Protein 3ZW5 (pdb70)

Nearest PDB structures (foldseek):
  3zw5-assembly1_B  TM=1.008E+00  e=6.949E-27  Homo sapiens
  3zw5-assembly1_A  TM=9.981E-01  e=5.522E-26  Homo sapiens
  3hnq-assembly1_A  TM=9.861E-01  e=7.572E-20  Salmonella enterica subsp. enterica serovar Typhimurium
  3ey7-assembly1_B  TM=9.816E-01  e=7.734E-19  Vibrio cholerae
  3ey8-assembly1_A  TM=9.805E-01  e=8.235E-19  Vibrio cholerae

Foldseek 3Di:
DVVVVVVPDDDDAAEEEAEEQDPVQQQVQCCQLVVWDWDDPPNPWIWTDDDRHIYTYHYVVRGDPPDDPDRAQQPAADEAEDPPPVVVSVVSCVVVVFDFPDDQDWDADPVGIWGWIWGAGPSGHIYIYIYD/DDDAAEEEAEAQDPVQQVVQCCQLPVWDWDAPPNHWIWTHRDSHIYTYDYPPGDDPPDDPDRAQQPAADEAEDQPPVVVSVVSCVVVVFDWPDDQDWDADPVGIWGWIWGAGPSGHIYIYIYD

Secondary structure (DSSP, 8-state):
-HHHHHHTS-EEEEEEEEEES-HHHHHHHHHHHH-PEEEEETTTEEEEEETTEEEEEEETTS--SS--SS--TT--EEEEE-SS-HHHHHHHHHHTT----EEEEEEEETTEEEEEEEEE-TT--EEEEEE-/--EEEEEEEEES-HHHHHHHHHHHH-PEEEEETTTEEEEE-BS-EEEEEETTTPPSS--SS--TT--EEEEEESS-HHHHHHHHHHTT----EEEEEEEETTEEEEEEEEE-TT--EEEEEE-

Structure (mmCIF, N/CA/C/O backbone):
data_3ZW5
#
_entry.id   3ZW5
#
_cell.length_a   51.490
_cell.length_b   66.040
_cell.length_c   76.870
_cell.angle_alpha   90.00
_cell.angle_beta   90.00
_cell.angle_gamma   90.00
#
_symmetry.space_group_name_H-M   'P 21 21 21'
#
loop_
_entity.id
_entity.type
_entity.pdbx_description
1 polymer 'GLYOXALASE DOMAIN-CONTAINING PROTEIN 5'
2 non-polymer 'SULFATE ION'
3 non-polymer DI(HYDROXYETHYL)ETHER
4 non-polymer 1,2-ETHANEDIOL
5 water water
#
loop_
_atom_site.group_PDB
_atom_site.id
_atom_site.type_symbol
_atom_site.label_atom_id
_atom_site.label_alt_id
_atom_site.label_comp_id
_atom_site.label_asym_id
_atom_site.label_entity_id
_atom_site.label_seq_id
_atom_site.pdbx_PDB_ins_code
_atom_site.Cartn_x
_atom_site.Cartn_y
_atom_site.Cartn_z
_atom_site.occupancy
_atom_site.B_iso_or_equiv
_atom_site.auth_seq_id
_atom_site.auth_comp_id
_atom_site.auth_asym_id
_atom_site.auth_atom_id
_atom_site.pdbx_PDB_model_num
ATOM 1 N N . GLU A 1 16 ? 64.732 69.375 14.578 1.00 51.22 14 GLU A N 1
ATOM 2 C CA . GLU A 1 16 ? 64.394 70.617 13.883 1.00 50.94 14 GLU A CA 1
ATOM 3 C C . GLU A 1 16 ? 62.974 70.541 13.306 1.00 53.55 14 GLU A C 1
ATOM 4 O O . GLU A 1 16 ? 62.158 71.424 13.586 1.00 52.39 14 GLU A O 1
ATOM 6 N N . ASN A 1 17 ? 62.675 69.487 12.508 1.00 49.38 15 ASN A N 1
ATOM 7 C CA . ASN A 1 17 ? 61.341 69.295 11.942 1.00 48.21 15 ASN A CA 1
ATOM 8 C C . ASN A 1 17 ? 60.413 68.732 13.022 1.00 48.86 15 ASN A C 1
ATOM 9 O O . ASN A 1 17 ? 59.205 68.987 12.965 1.00 48.03 15 ASN A O 1
ATOM 11 N N . LEU A 1 18 ? 60.990 67.992 14.015 1.00 43.46 16 LEU A N 1
ATOM 12 C CA A LEU A 1 18 ? 60.255 67.465 15.170 0.50 42.81 16 LEU A CA 1
ATOM 13 C CA B LEU A 1 18 ? 60.255 67.465 15.170 0.50 42.82 16 LEU A CA 1
ATOM 14 C C . LEU A 1 18 ? 59.665 68.644 15.939 1.00 44.91 16 LEU A C 1
ATOM 15 O O . LEU A 1 18 ? 58.471 68.659 16.243 1.00 43.74 16 LEU A O 1
ATOM 21 N N . TYR A 1 19 ? 60.529 69.648 16.225 1.00 39.53 17 TYR A N 1
ATOM 22 C CA . TYR A 1 19 ? 60.245 70.889 16.933 1.00 38.31 17 TYR A CA 1
ATOM 23 C C . TYR A 1 19 ? 59.155 71.669 16.218 1.00 39.26 17 TYR A C 1
ATOM 24 O O . TYR A 1 19 ? 58.189 72.052 16.865 1.00 38.63 17 TYR A O 1
ATOM 26 N N . PHE A 1 20 ? 59.273 71.852 14.879 1.00 34.47 18 PHE A N 1
ATOM 27 C CA . PHE A 1 20 ? 58.262 72.558 14.089 1.00 33.83 18 PHE A CA 1
ATOM 28 C C . PHE A 1 20 ? 56.903 71.860 14.204 1.00 34.46 18 PHE A C 1
ATOM 29 O O . PHE A 1 20 ? 55.925 72.522 14.555 1.00 35.05 18 PHE A O 1
ATOM 32 N N . GLN A 1 21 ? 56.856 70.517 14.018 1.00 27.74 19 GLN A N 1
ATOM 33 C CA . GLN A 1 21 ? 55.604 69.758 14.124 1.00 24.93 19 GLN A CA 1
ATOM 34 C C . GLN A 1 21 ? 54.983 69.830 15.525 1.00 25.87 19 GLN A C 1
ATOM 35 O O . GLN A 1 21 ? 53.763 69.783 15.644 1.00 23.77 19 GLN A O 1
ATOM 41 N N . SER A 1 22 ? 55.812 69.946 16.578 1.00 23.90 20 SER A N 1
ATOM 42 C CA . SER A 1 22 ? 55.325 70.059 17.957 1.00 24.45 20 SER A CA 1
ATOM 43 C C . SER A 1 22 ? 54.385 71.281 18.136 1.00 28.17 20 SER A C 1
ATOM 44 O O . SER A 1 22 ? 53.445 71.209 18.937 1.00 28.17 20 SER A O 1
ATOM 47 N N . MET A 1 23 ? 54.627 72.381 17.381 1.00 24.68 21 MET A N 1
ATOM 48 C CA A MET A 1 23 ? 53.832 73.608 17.487 0.50 25.12 21 MET A CA 1
ATOM 49 C CA B MET A 1 23 ? 53.813 73.592 17.516 0.50 25.30 21 MET A CA 1
ATOM 50 C C . MET A 1 23 ? 52.810 73.755 16.350 1.00 31.52 21 MET A C 1
ATOM 51 O O . MET A 1 23 ? 52.141 74.789 16.255 1.00 32.24 21 MET A O 1
ATOM 60 N N . LEU A 1 24 ? 52.660 72.732 15.492 1.00 31.23 22 LEU A N 1
ATOM 61 C CA . LEU A 1 24 ? 51.684 72.852 14.412 1.00 32.40 22 LEU A CA 1
ATOM 62 C C . LEU A 1 24 ? 50.468 71.990 14.759 1.00 35.79 22 LEU A C 1
ATOM 63 O O . LEU A 1 24 ? 50.616 70.802 15.040 1.00 37.24 22 LEU A O 1
ATOM 68 N N . ILE A 1 25 ? 49.286 72.636 14.844 1.00 31.11 23 ILE A N 1
ATOM 69 C CA . ILE A 1 25 ? 48.011 72.020 15.216 1.00 29.99 23 ILE A CA 1
ATOM 70 C C . ILE A 1 25 ? 47.597 71.011 14.173 1.00 29.74 23 ILE A C 1
ATOM 71 O O . ILE A 1 25 ? 47.762 71.202 12.974 1.00 30.29 23 ILE A O 1
ATOM 73 N N . ARG A 1 26 ? 47.100 69.913 14.655 1.00 22.49 24 ARG A N 1
ATOM 74 C CA . ARG A 1 26 ? 46.710 68.785 13.841 1.00 18.97 24 ARG A CA 1
ATOM 75 C C . ARG A 1 26 ? 45.324 68.417 14.291 1.00 18.54 24 ARG A C 1
ATOM 76 O O . ARG A 1 26 ? 44.977 68.689 15.443 1.00 16.88 24 ARG A O 1
ATOM 84 N N . ARG A 1 27 ? 44.497 67.856 13.396 1.00 14.08 25 ARG A N 1
ATOM 85 C CA . ARG A 1 27 ? 43.148 67.477 13.794 1.00 14.11 25 ARG A CA 1
ATOM 86 C C . ARG A 1 27 ? 42.711 66.217 13.100 1.00 15.22 25 ARG A C 1
ATOM 87 O O . ARG A 1 27 ? 43.124 65.946 11.963 1.00 14.09 25 ARG A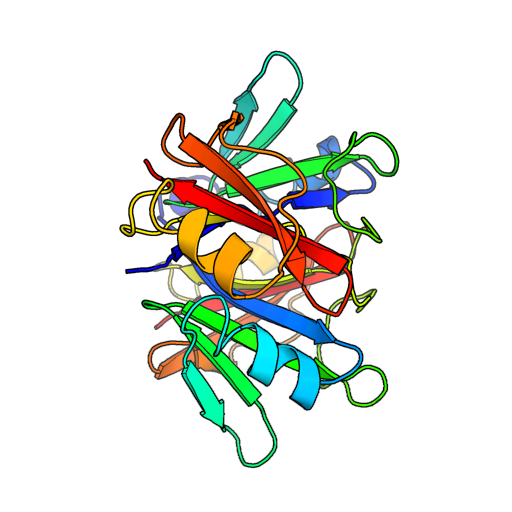 O 1
ATOM 95 N N . LEU A 1 28 ? 41.870 65.442 13.776 1.00 12.69 26 LEU A N 1
ATOM 96 C CA . LEU A 1 28 ? 41.303 64.255 13.169 1.00 13.17 26 LEU A CA 1
ATOM 97 C C . LEU A 1 28 ? 40.294 64.676 12.113 1.00 16.45 26 LEU A C 1
ATOM 98 O O . LEU A 1 28 ? 39.444 65.523 12.380 1.00 18.37 26 LEU A O 1
ATOM 103 N N . ASP A 1 29 ? 40.392 64.110 10.903 1.00 12.72 27 ASP A N 1
ATOM 104 C CA . ASP A 1 29 ? 39.404 64.397 9.866 1.00 12.43 27 ASP A CA 1
ATOM 105 C C . ASP A 1 29 ? 38.387 63.259 9.812 1.00 12.01 27 ASP A C 1
ATOM 106 O O . ASP A 1 29 ? 37.182 63.497 9.698 1.00 12.19 27 ASP A O 1
ATOM 111 N N . HIS A 1 30 ? 38.885 62.018 9.838 1.00 11.82 28 HIS A N 1
ATOM 112 C CA . HIS A 1 30 ? 38.006 60.874 9.781 1.00 11.54 28 HIS A CA 1
ATOM 113 C C . HIS A 1 30 ? 38.686 59.646 10.299 1.00 12.91 28 HIS A C 1
ATOM 114 O O . HIS A 1 30 ? 39.910 59.618 10.452 1.00 12.64 28 HIS A O 1
ATOM 121 N N . ILE A 1 31 ? 37.888 58.638 10.605 1.00 11.04 29 ILE A N 1
ATOM 122 C CA . ILE A 1 31 ? 38.376 57.324 11.005 1.00 12.26 29 ILE A CA 1
ATOM 123 C C . ILE A 1 31 ? 37.630 56.301 10.186 1.00 15.83 29 ILE A C 1
ATOM 124 O O . ILE A 1 31 ? 36.489 56.559 9.762 1.00 14.55 29 ILE A O 1
ATOM 129 N N . VAL A 1 32 ? 38.282 55.161 9.916 1.00 10.76 30 VAL A N 1
ATOM 130 C CA . VAL A 1 32 ? 37.619 54.093 9.195 1.00 11.50 30 VAL A CA 1
ATOM 131 C C . VAL A 1 32 ? 37.105 53.110 10.234 1.00 14.64 30 VAL A C 1
ATOM 132 O O . VAL A 1 32 ? 37.898 52.593 11.028 1.00 15.32 30 VAL A O 1
ATOM 136 N N . MET A 1 33 ? 35.777 52.867 10.237 1.00 10.68 31 MET A N 1
ATOM 137 C CA . MET A 1 33 ? 35.128 51.938 11.150 1.00 11.08 31 MET A CA 1
ATOM 138 C C . MET A 1 33 ? 34.787 50.661 10.371 1.00 14.21 31 MET A C 1
ATOM 139 O O . MET A 1 33 ? 34.088 50.748 9.355 1.00 13.71 31 MET A O 1
ATOM 144 N N . THR A 1 34 ? 35.318 49.490 10.812 1.00 12.01 32 THR A N 1
ATOM 145 C CA . THR A 1 34 ? 35.029 48.194 10.172 1.00 11.88 32 THR A CA 1
ATOM 146 C C . THR A 1 34 ? 33.855 47.572 10.927 1.00 14.75 32 THR A C 1
ATOM 147 O O . THR A 1 34 ? 33.916 47.416 12.144 1.00 14.00 32 THR A O 1
ATOM 151 N N . VAL A 1 35 ? 32.788 47.250 10.201 1.00 11.40 33 VAL A N 1
ATOM 152 C CA . VAL A 1 35 ? 31.501 46.850 10.768 1.00 11.44 33 VAL A CA 1
ATOM 153 C C . VAL A 1 35 ? 30.986 45.550 10.161 1.00 14.33 33 VAL A C 1
ATOM 154 O O . VAL A 1 35 ? 31.289 45.238 9.019 1.00 13.40 33 VAL A O 1
ATOM 158 N N . LYS A 1 36 ? 30.158 44.820 10.899 1.00 12.59 34 LYS A N 1
ATOM 159 C CA . LYS A 1 36 ? 29.529 43.600 10.387 1.00 13.20 34 LYS A CA 1
ATOM 160 C C . LYS A 1 36 ? 28.522 43.968 9.291 1.00 16.63 34 LYS A C 1
ATOM 161 O O . LYS A 1 36 ? 28.419 43.271 8.278 1.00 17.12 34 LYS A O 1
ATOM 167 N N . SER A 1 37 ? 27.782 45.072 9.490 1.00 13.66 35 SER A N 1
ATOM 168 C CA . SER A 1 37 ? 26.749 45.491 8.557 1.00 13.07 35 SER A CA 1
ATOM 169 C C . SER A 1 37 ? 26.713 47.005 8.421 1.00 16.04 35 SER A C 1
ATOM 170 O O . SER A 1 37 ? 26.370 47.698 9.381 1.00 14.30 35 SER A O 1
ATOM 173 N N . ILE A 1 38 ? 27.026 47.518 7.214 1.00 12.94 36 ILE A N 1
ATOM 174 C CA . ILE A 1 38 ? 26.945 48.959 6.957 1.00 12.92 36 ILE A CA 1
ATOM 175 C C . ILE A 1 38 ? 25.473 49.415 7.116 1.00 17.36 36 ILE A C 1
ATOM 176 O O . ILE A 1 38 ? 25.247 50.486 7.680 1.00 16.97 36 ILE A O 1
ATOM 181 N N . LYS A 1 39 ? 24.491 48.583 6.683 1.00 16.60 37 LYS A N 1
ATOM 182 C CA . LYS A 1 39 ? 23.064 48.908 6.838 1.00 17.35 37 LYS A CA 1
ATOM 183 C C . LYS A 1 39 ? 22.739 49.146 8.321 1.00 21.44 37 LYS A C 1
ATOM 184 O O . LYS A 1 39 ? 22.213 50.206 8.661 1.00 23.48 37 LYS A O 1
ATOM 190 N N . ASP A 1 40 ? 23.105 48.198 9.205 1.00 16.80 38 ASP A N 1
ATOM 191 C CA . ASP A 1 40 ? 22.829 48.312 10.647 1.00 15.78 38 ASP A CA 1
ATOM 192 C C . ASP A 1 40 ? 23.520 49.519 11.277 1.00 18.28 38 ASP A C 1
ATOM 193 O O . ASP A 1 40 ? 22.916 50.226 12.092 1.00 18.73 38 ASP A O 1
ATOM 198 N N . THR A 1 41 ? 24.801 49.737 10.919 1.00 13.02 39 THR A N 1
ATOM 199 C CA . THR A 1 41 ? 25.587 50.842 11.477 1.00 12.38 39 THR A CA 1
ATOM 200 C C . THR A 1 41 ? 25.034 52.207 11.030 1.00 15.31 39 THR A C 1
ATOM 201 O O . THR A 1 41 ? 24.873 53.103 11.870 1.00 14.61 39 THR A O 1
ATOM 205 N N . THR A 1 42 ? 24.745 52.383 9.722 1.00 13.72 40 THR A N 1
ATOM 206 C CA . THR A 1 42 ? 24.193 53.665 9.251 1.00 14.64 40 THR A CA 1
ATOM 207 C C . THR A 1 42 ? 22.830 53.959 9.888 1.00 18.26 40 THR A C 1
ATOM 208 O O . THR A 1 42 ? 22.574 55.100 10.258 1.00 18.80 40 THR A O 1
ATOM 212 N N . MET A 1 43 ? 21.969 52.932 10.048 1.00 16.46 41 MET A N 1
ATOM 213 C CA . MET A 1 43 ? 20.649 53.085 10.680 1.00 17.79 41 MET A CA 1
ATOM 214 C C . MET A 1 43 ? 20.819 53.559 12.132 1.00 21.34 41 MET A C 1
ATOM 215 O O . MET A 1 43 ? 20.184 54.526 12.554 1.00 21.93 41 MET A O 1
ATOM 220 N N . PHE A 1 44 ? 21.744 52.916 12.863 1.00 17.00 42 PHE A N 1
ATOM 221 C CA . PHE A 1 44 ? 21.997 53.250 14.257 1.00 15.99 42 PHE A CA 1
ATOM 222 C C . PHE A 1 44 ? 22.506 54.674 14.413 1.00 19.03 42 PHE A C 1
ATOM 223 O O . PHE A 1 44 ? 21.903 55.441 15.165 1.00 19.05 42 PHE A O 1
ATOM 231 N N . TYR A 1 45 ? 23.613 55.042 13.724 1.00 15.18 43 TYR A N 1
ATOM 232 C CA . TYR A 1 45 ? 24.190 56.376 13.927 1.00 15.11 43 TYR A CA 1
ATOM 233 C C . TYR A 1 45 ? 23.277 57.504 13.443 1.00 19.71 43 TYR A C 1
ATOM 234 O O . TYR A 1 45 ? 23.305 58.596 14.031 1.00 19.48 43 TYR A O 1
ATOM 243 N N . SER A 1 46 ? 22.458 57.252 12.405 1.00 18.67 44 SER A N 1
ATOM 244 C CA A SER A 1 46 ? 21.522 58.271 11.931 0.50 20.11 44 SER A CA 1
ATOM 245 C CA B SER A 1 46 ? 21.519 58.270 11.927 0.50 20.03 44 SER A CA 1
ATOM 246 C C . SER A 1 46 ? 20.412 58.500 12.965 1.00 24.42 44 SER A C 1
ATOM 247 O O . SER A 1 46 ? 20.097 59.643 13.279 1.00 24.87 44 SER A O 1
ATOM 252 N N . LYS A 1 47 ? 19.837 57.417 13.512 1.00 20.82 45 LYS A N 1
ATOM 253 C CA . LYS A 1 47 ? 18.745 57.518 14.486 1.00 22.50 45 LYS A CA 1
ATOM 254 C C . LYS A 1 47 ? 19.204 57.962 15.886 1.00 25.21 45 LYS A C 1
ATOM 255 O O . LYS A 1 47 ? 18.549 58.796 16.506 1.00 25.32 45 LYS A O 1
ATOM 261 N N . ILE A 1 48 ? 20.299 57.398 16.390 1.00 19.28 46 ILE A N 1
ATOM 262 C CA . ILE A 1 48 ? 20.755 57.662 17.752 1.00 19.75 46 ILE A CA 1
ATOM 263 C C . ILE A 1 48 ? 21.562 58.960 17.864 1.00 22.55 46 ILE A C 1
ATOM 264 O O . ILE A 1 48 ? 21.383 59.684 18.841 1.00 22.23 46 ILE A O 1
ATOM 269 N N . LEU A 1 49 ? 22.423 59.271 16.889 1.00 19.78 47 LEU A N 1
ATOM 270 C CA . LEU A 1 49 ? 23.248 60.474 17.016 1.00 19.98 47 LEU A CA 1
ATOM 271 C C . LEU A 1 49 ? 23.006 61.537 15.936 1.00 23.59 47 LEU A C 1
ATOM 272 O O . LEU A 1 49 ? 23.700 62.555 15.938 1.00 23.58 47 LEU A O 1
ATOM 277 N N . GLY A 1 50 ? 22.039 61.312 15.043 1.00 19.86 48 GLY A N 1
ATOM 278 C CA . GLY A 1 50 ? 21.703 62.278 13.999 1.00 21.28 48 GLY A CA 1
ATOM 279 C C . GLY A 1 50 ? 22.781 62.467 12.948 1.00 24.59 48 GLY A C 1
ATOM 280 O O . GLY A 1 50 ? 22.860 63.529 12.319 1.00 25.51 48 GLY A O 1
ATOM 281 N N . MET A 1 51 ? 23.622 61.449 12.752 1.00 18.10 49 MET A N 1
ATOM 282 C CA . MET A 1 51 ? 24.685 61.524 11.753 1.00 16.15 49 MET A CA 1
ATOM 283 C C . MET A 1 51 ? 24.090 61.415 10.362 1.00 21.55 49 MET A C 1
ATOM 284 O O . MET A 1 51 ? 23.057 60.757 10.179 1.00 21.40 49 MET A O 1
ATOM 289 N N . GLU A 1 52 ? 24.697 62.105 9.400 1.00 19.37 50 GLU A N 1
ATOM 290 C CA . GLU A 1 52 ? 24.229 62.110 8.022 1.00 19.96 50 GLU A CA 1
ATOM 291 C C . GLU A 1 52 ? 24.849 60.938 7.282 1.00 24.57 50 GLU A C 1
ATOM 292 O O . GLU A 1 52 ? 26.065 60.763 7.326 1.00 23.61 50 GLU A O 1
ATOM 298 N N . VAL A 1 53 ? 24.017 60.135 6.609 1.00 21.71 51 VAL A N 1
ATOM 299 C CA . VAL A 1 53 ? 24.502 59.008 5.809 1.00 21.63 51 VAL A CA 1
ATOM 300 C C . VAL A 1 53 ? 24.840 59.557 4.421 1.00 26.33 51 VAL A C 1
ATOM 301 O O . VAL A 1 53 ? 23.971 60.149 3.769 1.00 27.57 51 VAL A O 1
ATOM 305 N N . MET A 1 54 ? 26.101 59.399 3.991 1.00 22.69 52 MET A N 1
ATOM 306 C CA . MET A 1 54 ? 26.531 59.907 2.687 1.00 25.13 52 MET A CA 1
ATOM 307 C C . MET A 1 54 ? 27.131 58.796 1.824 1.00 27.08 52 MET A C 1
ATOM 308 O O . MET A 1 54 ? 27.720 57.850 2.340 1.00 24.61 52 MET A O 1
ATOM 313 N N . THR A 1 55 ? 26.975 58.919 0.501 1.00 25.33 53 THR A N 1
ATOM 314 C CA . THR A 1 55 ? 27.563 57.989 -0.452 1.00 25.55 53 THR A CA 1
ATOM 315 C C . THR A 1 55 ? 28.634 58.747 -1.243 1.00 31.02 53 THR A C 1
ATOM 316 O O . THR A 1 55 ? 28.399 59.883 -1.671 1.00 32.20 53 THR A O 1
ATOM 320 N N . PHE A 1 56 ? 29.814 58.126 -1.422 1.00 26.82 54 PHE A N 1
ATOM 321 C CA . PHE A 1 56 ? 30.903 58.718 -2.207 1.00 27.42 54 PHE A CA 1
ATOM 322 C C . PHE A 1 56 ? 31.611 57.621 -2.998 1.00 32.98 54 PHE A C 1
ATOM 323 O O . PHE A 1 56 ? 31.379 56.435 -2.732 1.00 30.71 54 PHE A O 1
ATOM 331 N N . LYS A 1 57 ? 32.386 58.003 -4.037 1.00 32.67 55 LYS A N 1
ATOM 332 C CA . LYS A 1 57 ? 33.110 57.085 -4.932 1.00 33.91 55 LYS A CA 1
ATOM 333 C C . LYS A 1 57 ? 32.185 55.934 -5.412 1.00 37.96 55 LYS A C 1
ATOM 334 O O . LYS A 1 57 ? 32.624 54.786 -5.532 1.00 38.40 55 LYS A O 1
ATOM 340 N N . GLU A 1 58 ? 30.878 56.253 -5.593 1.00 34.28 56 GLU A N 1
ATOM 341 C CA . GLU A 1 58 ? 29.785 55.382 -6.049 1.00 34.84 56 GLU A CA 1
ATOM 342 C C . GLU A 1 58 ? 29.447 54.210 -5.126 1.00 37.00 56 GLU A C 1
ATOM 343 O O . GLU A 1 58 ? 28.259 53.917 -4.960 1.00 38.19 56 GLU A O 1
ATOM 349 N N . ASP A 1 59 ? 30.463 53.489 -4.605 1.00 29.58 57 ASP A N 1
ATOM 350 C CA . ASP A 1 59 ? 30.265 52.263 -3.825 1.00 26.76 57 ASP A CA 1
ATOM 351 C C . ASP A 1 59 ? 30.619 52.397 -2.342 1.00 26.85 57 ASP A C 1
ATOM 352 O O . ASP A 1 59 ? 30.629 51.364 -1.655 1.00 24.28 57 ASP A O 1
ATOM 357 N N . ARG A 1 60 ? 30.910 53.638 -1.842 1.00 19.33 58 ARG A N 1
ATOM 358 C CA A ARG A 1 60 ? 31.369 53.862 -0.461 0.50 18.59 58 ARG A CA 1
ATOM 359 C CA B ARG A 1 60 ? 31.332 53.779 -0.448 0.50 18.76 58 ARG A CA 1
ATOM 360 C C . ARG A 1 60 ? 30.350 54.587 0.403 1.00 22.95 58 ARG A C 1
ATOM 361 O O . ARG A 1 60 ? 29.636 55.460 -0.090 1.00 23.81 58 ARG A O 1
ATOM 376 N N . LYS A 1 61 ? 30.322 54.271 1.716 1.00 18.39 59 LYS A N 1
ATOM 377 C CA . LYS A 1 61 ? 29.419 54.919 2.661 1.00 17.69 59 LYS A CA 1
ATOM 378 C C . LYS A 1 61 ? 30.174 55.573 3.786 1.00 18.69 59 LYS A C 1
ATOM 379 O O . LYS A 1 61 ? 31.202 55.071 4.232 1.00 17.87 59 LYS A O 1
ATOM 385 N N . ALA A 1 62 ? 29.653 56.709 4.248 1.00 15.97 60 ALA A N 1
ATOM 386 C CA . ALA A 1 62 ? 30.230 57.405 5.388 1.00 15.87 60 ALA A CA 1
ATOM 387 C C . ALA A 1 62 ? 29.134 57.987 6.260 1.00 18.30 60 ALA A C 1
ATOM 388 O O . ALA A 1 62 ? 27.997 58.160 5.805 1.00 18.56 60 ALA A O 1
ATOM 390 N N . LEU A 1 63 ? 29.466 58.262 7.525 1.00 14.02 61 LEU A N 1
ATOM 391 C CA . LEU A 1 63 ? 28.594 58.923 8.490 1.00 14.41 61 LEU A CA 1
ATOM 392 C C . LEU A 1 63 ? 29.210 60.261 8.792 1.00 18.12 61 LEU A C 1
ATOM 393 O O . LEU A 1 63 ? 30.310 60.304 9.326 1.00 16.49 61 LEU A O 1
ATOM 398 N N . CYS A 1 64 ? 28.534 61.342 8.435 1.00 16.53 62 CYS A N 1
ATOM 399 C CA . CYS A 1 64 ? 29.033 62.698 8.629 1.00 18.35 62 CYS A CA 1
ATOM 400 C C . CYS A 1 64 ? 28.418 63.346 9.836 1.00 20.67 62 CYS A C 1
ATOM 401 O O . CYS A 1 64 ? 27.214 63.221 10.076 1.00 20.20 62 CYS A O 1
ATOM 404 N N . PHE A 1 65 ? 29.248 64.150 10.514 1.00 17.22 63 PHE A N 1
ATOM 405 C CA . PHE A 1 65 ? 28.896 64.938 11.694 1.00 17.36 63 PHE A CA 1
ATOM 406 C C . PHE A 1 65 ? 29.881 66.087 11.795 1.00 23.03 63 PHE A C 1
ATOM 407 O O . PHE A 1 65 ? 31.084 65.884 11.616 1.00 21.74 63 PHE A O 1
ATOM 415 N N . GLY A 1 66 ? 29.382 67.286 12.052 1.00 22.14 64 GLY A N 1
ATOM 416 C CA . GLY A 1 66 ? 30.241 68.468 12.126 1.00 22.90 64 GLY A CA 1
ATOM 417 C C . GLY A 1 66 ? 31.120 68.574 10.889 1.00 25.99 64 GLY A C 1
ATOM 418 O O . GLY A 1 66 ? 30.615 68.491 9.771 1.00 25.87 64 GLY A O 1
ATOM 419 N N . ASP A 1 67 ? 32.447 68.644 11.086 1.00 22.24 65 ASP A N 1
ATOM 420 C CA . ASP A 1 67 ? 33.470 68.731 10.028 1.00 20.71 65 ASP A CA 1
ATOM 421 C C . ASP A 1 67 ? 34.255 67.419 9.903 1.00 19.83 65 ASP A C 1
ATOM 422 O O . ASP A 1 67 ? 35.365 67.407 9.366 1.00 20.50 65 ASP A O 1
ATOM 427 N N . GLN A 1 68 ? 33.701 66.320 10.444 1.00 15.04 66 GLN A N 1
ATOM 428 C CA . GLN A 1 68 ? 34.374 65.031 10.452 1.00 13.73 66 GLN A CA 1
ATOM 429 C C . GLN A 1 68 ? 33.458 63.949 9.930 1.00 16.57 66 GLN A C 1
ATOM 430 O O . GLN A 1 68 ? 32.290 64.216 9.627 1.00 17.68 66 GLN A O 1
ATOM 436 N N . LYS A 1 69 ? 33.992 62.728 9.792 1.00 11.96 67 LYS A N 1
ATOM 437 C CA . LYS A 1 69 ? 33.167 61.601 9.389 1.00 10.92 67 LYS A CA 1
ATOM 438 C C . LYS A 1 69 ? 33.764 60.280 9.793 1.00 14.33 67 LYS A C 1
ATOM 439 O O . LYS A 1 69 ? 34.947 60.196 10.128 1.00 12.87 67 LYS A O 1
ATOM 445 N N . PHE A 1 70 ? 32.934 59.255 9.769 1.00 11.14 68 PHE A N 1
ATOM 446 C CA . PHE A 1 70 ? 33.375 57.876 9.864 1.00 9.98 68 PHE A CA 1
ATOM 447 C C . PHE A 1 70 ? 33.251 57.250 8.495 1.00 13.80 68 PHE A C 1
ATOM 448 O O . PHE A 1 70 ? 32.144 57.242 7.954 1.00 14.02 68 PHE A O 1
ATOM 456 N N . ASN A 1 71 ? 34.343 56.725 7.918 1.00 11.57 69 ASN A N 1
ATOM 457 C CA . ASN A 1 71 ? 34.210 55.933 6.694 1.00 12.41 69 ASN A CA 1
ATOM 458 C C . ASN A 1 71 ? 33.881 54.533 7.134 1.00 16.48 69 ASN A C 1
ATOM 459 O O . ASN A 1 71 ? 34.427 54.081 8.136 1.00 16.88 69 ASN A O 1
ATOM 464 N N . LEU A 1 72 ? 32.971 53.869 6.435 1.00 12.89 70 LEU A N 1
ATOM 465 C CA . LEU A 1 72 ? 32.613 52.527 6.835 1.00 12.70 70 LEU A CA 1
ATOM 466 C C . LEU A 1 72 ? 33.151 51.488 5.866 1.00 15.99 70 LEU A C 1
ATOM 467 O O . LEU A 1 72 ? 33.079 51.674 4.643 1.00 15.42 70 LEU A O 1
ATOM 472 N N . HIS A 1 73 ? 33.751 50.420 6.432 1.00 13.21 71 HIS A N 1
ATOM 473 C CA . HIS A 1 73 ? 34.162 49.211 5.706 1.00 13.03 71 HIS A CA 1
ATOM 474 C C . HIS A 1 73 ? 33.356 48.067 6.276 1.00 15.54 71 HIS A C 1
ATOM 475 O O . HIS A 1 73 ? 33.196 47.988 7.498 1.00 15.35 71 HIS A O 1
ATOM 482 N N . GLU A 1 74 ? 32.875 47.187 5.436 1.00 11.52 72 GLU A N 1
ATOM 483 C CA . GLU A 1 74 ? 32.142 46.025 5.917 1.00 11.56 72 GLU A CA 1
ATOM 484 C C . GLU A 1 74 ? 33.094 44.832 5.961 1.00 14.78 72 GLU A C 1
ATOM 485 O O . GLU A 1 74 ? 33.873 44.637 5.042 1.00 14.44 72 GLU A O 1
ATOM 491 N N . VAL A 1 75 ? 33.052 44.037 7.052 1.00 12.62 73 VAL A N 1
ATOM 492 C CA . VAL A 1 75 ? 33.884 42.830 7.177 1.00 13.67 73 VAL A CA 1
ATOM 493 C C . VAL A 1 75 ? 33.708 41.982 5.926 1.00 17.83 73 VAL A C 1
ATOM 494 O O . VAL A 1 75 ? 32.575 41.734 5.505 1.00 17.42 73 VAL A O 1
ATOM 498 N N . GLY A 1 76 ? 34.826 41.560 5.350 1.00 16.20 74 GLY A N 1
ATOM 499 C CA . GLY A 1 76 ? 34.820 40.738 4.147 1.00 17.03 74 GLY A CA 1
ATOM 500 C C . GLY A 1 76 ? 34.736 41.561 2.878 1.00 19.56 74 GLY A C 1
ATOM 501 O O . GLY A 1 76 ? 34.778 41.004 1.782 1.00 19.44 74 GLY A O 1
ATOM 502 N N . LYS A 1 77 ? 34.586 42.894 3.008 1.00 14.35 75 LYS A N 1
ATOM 503 C CA . LYS A 1 77 ? 34.442 43.793 1.857 1.00 12.96 75 LYS A CA 1
ATOM 504 C C . LYS A 1 77 ? 35.357 44.985 2.021 1.00 17.19 75 LYS A C 1
ATOM 505 O O . LYS A 1 77 ? 35.119 46.016 1.396 1.00 16.46 75 LYS A O 1
ATOM 511 N N . GLU A 1 78 ? 36.411 44.859 2.860 1.00 15.88 76 GLU A N 1
ATOM 512 C CA . GLU A 1 78 ? 37.285 45.996 3.178 1.00 15.59 76 GLU A CA 1
ATOM 513 C C . GLU A 1 78 ? 38.056 46.498 1.968 1.00 19.48 76 GLU A C 1
ATOM 514 O O . GLU A 1 78 ? 38.384 45.739 1.055 1.00 19.71 76 GLU A O 1
ATOM 520 N N . PHE A 1 79 ? 38.289 47.810 1.952 1.00 18.31 77 PHE A N 1
ATOM 521 C CA . PHE A 1 79 ? 39.033 48.476 0.889 1.00 18.69 77 PHE A CA 1
ATOM 522 C C . PHE A 1 79 ? 40.473 48.645 1.350 1.00 22.69 77 PHE A C 1
ATOM 523 O O . PHE A 1 79 ? 40.734 48.709 2.562 1.00 22.82 77 PHE A O 1
ATOM 531 N N . GLU A 1 80 ? 41.395 48.665 0.404 1.00 20.38 78 GLU A N 1
ATOM 532 C CA . GLU A 1 80 ? 42.828 48.772 0.677 1.00 20.56 78 GLU A CA 1
ATOM 533 C C . GLU A 1 80 ? 43.365 50.157 0.371 1.00 24.95 78 GLU A C 1
ATOM 534 O O . GLU A 1 80 ? 42.940 50.764 -0.610 1.00 25.10 78 GLU A O 1
ATOM 540 N N . PRO A 1 81 ? 44.357 50.659 1.135 1.00 20.21 79 PRO A N 1
ATOM 541 C CA . PRO A 1 81 ? 44.952 50.080 2.352 1.00 19.09 79 PRO A CA 1
ATOM 542 C C . PRO A 1 81 ? 44.033 50.212 3.561 1.00 18.40 79 PRO A C 1
ATOM 543 O O . PRO A 1 81 ? 43.123 51.039 3.556 1.00 17.49 79 PRO A O 1
ATOM 547 N N . LYS A 1 82 ? 44.276 49.400 4.599 1.00 13.59 80 LYS A N 1
ATOM 548 C CA . LYS A 1 82 ? 43.428 49.400 5.796 1.00 12.38 80 LYS A CA 1
ATOM 549 C C . LYS A 1 82 ? 44.276 49.133 7.038 1.00 14.53 80 LYS A C 1
ATOM 550 O O . LYS A 1 82 ? 45.478 48.890 6.940 1.00 13.79 80 LYS A O 1
ATOM 556 N N . ALA A 1 83 ? 43.630 49.124 8.205 1.00 12.23 81 ALA A N 1
ATOM 557 C CA . ALA A 1 83 ? 44.300 48.798 9.451 1.00 11.90 81 ALA A CA 1
ATOM 558 C C . ALA A 1 83 ? 44.913 47.402 9.364 1.00 15.01 81 ALA A C 1
ATOM 559 O O . ALA A 1 83 ? 44.409 46.561 8.603 1.00 14.71 81 ALA A O 1
ATOM 561 N N . ALA A 1 84 ? 45.991 47.134 10.139 1.00 12.35 82 ALA A N 1
ATOM 562 C CA . ALA A 1 84 ? 46.571 45.785 10.145 1.00 13.42 82 ALA A CA 1
ATOM 563 C C . ALA A 1 84 ? 45.558 44.767 10.648 1.00 18.70 82 ALA A C 1
ATOM 564 O O . ALA A 1 84 ? 45.571 43.609 10.203 1.00 17.56 82 ALA A O 1
ATOM 566 N N . HIS A 1 85 ? 44.703 45.175 11.603 1.00 15.72 83 HIS A N 1
ATOM 567 C CA . HIS A 1 85 ? 43.688 44.290 12.187 1.00 16.36 83 HIS A CA 1
ATOM 568 C C . HIS A 1 85 ? 42.325 44.971 12.177 1.00 19.00 83 HIS A C 1
ATOM 569 O O . HIS A 1 85 ? 41.899 45.488 13.212 1.00 17.58 83 HIS A O 1
ATOM 576 N N . PRO A 1 86 ? 41.620 44.982 11.012 1.00 17.53 84 PRO A N 1
ATOM 577 C CA . PRO A 1 86 ? 40.276 45.587 10.967 1.00 18.77 84 PRO A CA 1
ATOM 578 C C . PRO A 1 86 ? 39.334 44.671 11.713 1.00 22.63 84 PRO A C 1
ATOM 579 O O . PRO A 1 86 ? 39.094 43.528 11.304 1.00 25.28 84 PRO A O 1
ATOM 583 N N . VAL A 1 87 ? 38.970 45.103 12.910 1.00 16.01 85 VAL A N 1
ATOM 584 C CA . VAL A 1 87 ? 38.160 44.294 13.808 1.00 15.51 85 VAL A CA 1
ATOM 585 C C . VAL A 1 87 ? 36.903 45.061 14.194 1.00 17.58 85 VAL A C 1
ATOM 586 O O . VAL A 1 87 ? 37.040 46.143 14.779 1.00 16.42 85 VAL A O 1
ATOM 590 N N . PRO A 1 88 ? 35.689 44.548 13.953 1.00 14.15 86 PRO A N 1
ATOM 591 C CA . PRO A 1 88 ? 34.490 45.248 14.463 1.00 13.28 86 PRO A CA 1
ATOM 592 C C . PRO A 1 88 ? 34.486 45.238 15.990 1.00 15.70 86 PRO A C 1
ATOM 593 O O . PRO A 1 88 ? 34.853 44.229 16.611 1.00 16.37 86 PRO A O 1
ATOM 597 N N . GLY A 1 89 ? 34.105 46.362 16.585 1.00 12.49 87 GLY A N 1
ATOM 598 C CA . GLY A 1 89 ? 34.047 46.449 18.036 1.00 12.86 87 GLY A CA 1
ATOM 599 C C . GLY A 1 89 ? 35.349 46.816 18.706 1.00 16.26 87 GLY A C 1
ATOM 600 O O . GLY A 1 89 ? 35.443 46.757 19.934 1.00 16.53 87 GLY A O 1
ATOM 601 N N . SER A 1 90 ? 36.354 47.225 17.918 1.00 14.91 88 SER A N 1
ATOM 602 C CA . SER A 1 90 ? 37.659 47.617 18.454 1.00 13.97 88 SER A CA 1
ATOM 603 C C . SER A 1 90 ? 37.760 49.112 18.759 1.00 16.93 88 SER A C 1
ATOM 604 O O . SER A 1 90 ? 38.800 49.556 19.264 1.00 17.79 88 SER A O 1
ATOM 607 N N . LEU A 1 91 ? 36.710 49.889 18.450 1.00 13.33 89 LEU A N 1
ATOM 608 C CA . LEU A 1 91 ? 36.764 51.337 18.641 1.00 12.88 89 LEU A CA 1
ATOM 609 C C . LEU A 1 91 ? 36.214 51.775 19.976 1.00 14.84 89 LEU A C 1
ATOM 610 O O . LEU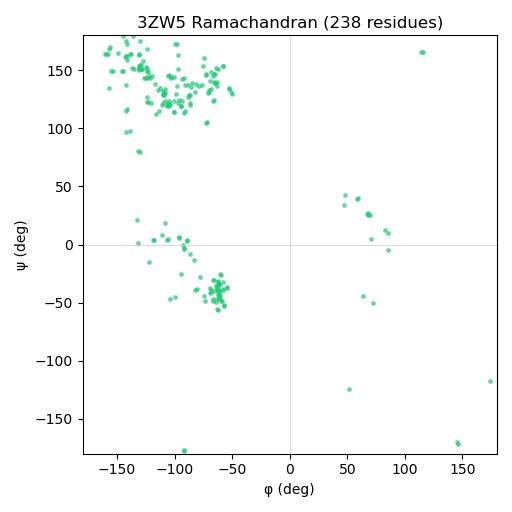 A 1 91 ? 35.212 51.252 20.441 1.00 14.44 89 LEU A O 1
ATOM 615 N N . ASP A 1 92 ? 36.863 52.780 20.562 1.00 12.02 90 ASP A N 1
ATOM 616 C CA . ASP A 1 92 ? 36.521 53.394 21.839 1.00 12.18 90 ASP A CA 1
ATOM 617 C C . ASP A 1 92 ? 36.733 54.867 21.556 1.00 14.99 90 ASP A C 1
ATOM 618 O O . ASP A 1 92 ? 37.869 55.351 21.534 1.00 15.33 90 ASP A O 1
ATOM 623 N N . ILE A 1 93 ? 35.632 55.552 21.250 1.00 11.74 91 ILE A N 1
ATOM 624 C CA A ILE A 1 93 ? 35.718 56.950 20.833 0.50 12.04 91 ILE A CA 1
ATOM 625 C CA B ILE A 1 93 ? 35.576 56.935 20.746 0.50 12.22 91 ILE A CA 1
ATOM 626 C C . ILE A 1 93 ? 34.857 57.872 21.700 1.00 15.90 91 ILE A C 1
ATOM 627 O O . ILE A 1 93 ? 33.844 57.470 22.263 1.00 17.06 91 ILE A O 1
ATOM 636 N N . CYS A 1 94 ? 35.265 59.130 21.763 1.00 12.06 92 CYS A N 1
ATOM 637 C CA . CYS A 1 94 ? 34.558 60.138 22.526 1.00 12.50 92 CYS A CA 1
ATOM 638 C C . CYS A 1 94 ? 34.134 61.247 21.599 1.00 15.65 92 CYS A C 1
ATOM 639 O O . CYS A 1 94 ? 34.968 61.838 20.910 1.00 14.19 92 CYS A O 1
ATOM 642 N N . LEU A 1 95 ? 32.817 61.489 21.551 1.00 11.62 93 LEU A N 1
ATOM 643 C CA . LEU A 1 95 ? 32.240 62.571 20.759 1.00 11.53 93 LEU A CA 1
ATOM 644 C C . LEU A 1 95 ? 31.733 63.659 21.676 1.00 13.67 93 LEU A C 1
ATOM 645 O O . LEU A 1 95 ? 30.989 63.359 22.610 1.00 14.29 93 LEU A O 1
ATOM 650 N N . ILE A 1 96 ? 32.103 64.910 21.404 1.00 11.89 94 ILE A N 1
ATOM 651 C CA . ILE A 1 96 ? 31.551 66.057 22.128 1.00 12.85 94 ILE A CA 1
ATOM 652 C C . ILE A 1 96 ? 30.309 66.490 21.418 1.00 18.06 94 ILE A C 1
ATOM 653 O O . ILE A 1 96 ? 30.324 66.632 20.188 1.00 18.07 94 ILE A O 1
ATOM 658 N N . THR A 1 97 ? 29.262 66.804 22.183 1.00 15.52 95 THR A N 1
ATOM 659 C CA . THR A 1 97 ? 28.046 67.366 21.615 1.00 15.85 95 THR A CA 1
ATOM 660 C C . THR A 1 97 ? 27.696 68.639 22.394 1.00 19.63 95 THR A C 1
ATOM 661 O O . THR A 1 97 ? 28.012 68.759 23.588 1.00 17.58 95 THR A O 1
ATOM 665 N N . GLU A 1 98 ? 27.038 69.581 21.707 1.00 20.57 96 GLU A N 1
ATOM 666 C CA . GLU A 1 98 ? 26.545 70.790 22.362 1.00 22.24 96 GLU A CA 1
ATOM 667 C C . GLU A 1 98 ? 25.184 70.488 23.015 1.00 25.60 96 GLU A C 1
ATOM 668 O O . GLU A 1 98 ? 24.701 71.278 23.821 1.00 26.74 96 GLU A O 1
ATOM 674 N N . VAL A 1 99 ? 24.573 69.334 22.653 1.00 20.51 97 VAL A N 1
ATOM 675 C CA . VAL A 1 99 ? 23.311 68.866 23.227 1.00 20.25 97 VAL A CA 1
ATOM 676 C C . VAL A 1 99 ? 23.567 68.545 24.708 1.00 21.32 97 VAL A C 1
ATOM 677 O O . VAL A 1 99 ? 24.479 67.763 25.014 1.00 18.96 97 VAL A O 1
ATOM 681 N N . PRO A 1 100 ? 22.793 69.155 25.630 1.00 18.72 98 PRO A N 1
ATOM 682 C CA . PRO A 1 100 ? 22.966 68.850 27.051 1.00 17.72 98 PRO A CA 1
ATOM 683 C C . PRO A 1 100 ? 22.904 67.345 27.292 1.00 18.96 98 PRO A C 1
ATOM 684 O O . PRO A 1 100 ? 22.046 66.658 26.733 1.00 19.21 98 PRO A O 1
ATOM 688 N N . LEU A 1 101 ? 23.833 66.830 28.094 1.00 18.21 99 LEU A N 1
ATOM 689 C CA . LEU A 1 101 ? 23.903 65.396 28.359 1.00 17.33 99 LEU A CA 1
ATOM 690 C C . LEU A 1 101 ? 22.561 64.842 28.879 1.00 21.41 99 LEU A C 1
ATOM 691 O O . LEU A 1 101 ? 22.173 63.752 28.470 1.00 20.15 99 LEU A O 1
ATOM 696 N N . GLU A 1 102 ? 21.832 65.607 29.723 1.00 19.82 100 GLU A N 1
ATOM 697 C CA . GLU A 1 102 ? 20.522 65.176 30.233 1.00 20.07 100 GLU A CA 1
ATOM 698 C C . GLU A 1 102 ? 19.542 64.898 29.064 1.00 23.23 100 GLU A C 1
ATOM 699 O O . GLU A 1 102 ? 18.798 63.918 29.130 1.00 23.98 100 GLU A O 1
ATOM 705 N N . GLU A 1 103 ? 19.565 65.730 27.993 1.00 19.60 101 GLU A N 1
ATOM 706 C CA A GLU A 1 103 ? 18.696 65.519 26.835 0.50 18.93 101 GLU A CA 1
ATOM 707 C CA B GLU A 1 103 ? 18.715 65.554 26.812 0.50 19.56 101 GLU A CA 1
ATOM 708 C C . GLU A 1 103 ? 19.147 64.291 26.045 1.00 22.93 101 GLU A C 1
ATOM 709 O O . GLU A 1 103 ? 18.295 63.555 25.535 1.00 24.29 101 GLU A O 1
ATOM 720 N N . MET A 1 104 ? 20.487 64.047 25.968 1.00 17.50 102 MET A N 1
ATOM 721 C CA A MET A 1 104 ? 21.033 62.872 25.292 0.50 16.06 102 MET A CA 1
ATOM 722 C CA B MET A 1 104 ? 21.038 62.878 25.288 0.50 16.85 102 MET A CA 1
ATOM 723 C C . MET A 1 104 ? 20.610 61.601 26.020 1.00 19.58 102 MET A C 1
ATOM 724 O O . MET A 1 104 ? 20.277 60.615 25.373 1.00 19.69 102 MET A O 1
ATOM 733 N N . ILE A 1 105 ? 20.616 61.623 27.361 1.00 16.58 103 ILE A N 1
ATOM 734 C CA . ILE A 1 105 ? 20.205 60.479 28.195 1.00 16.67 103 ILE A CA 1
ATOM 735 C C . ILE A 1 105 ? 18.731 60.167 27.901 1.00 21.89 103 ILE A C 1
ATOM 736 O O . ILE A 1 105 ? 18.381 59.005 27.669 1.00 22.74 103 ILE A O 1
ATOM 741 N N . GLN A 1 106 ? 17.889 61.219 27.854 1.00 19.75 104 GLN A N 1
ATOM 742 C CA . GLN A 1 106 ? 16.454 61.072 27.569 1.00 21.29 104 GLN A CA 1
ATOM 743 C C . GLN A 1 106 ? 16.244 60.470 26.178 1.00 27.02 104 GLN A C 1
ATOM 744 O O . GLN A 1 106 ? 15.426 59.566 26.023 1.00 28.54 104 GLN A O 1
ATOM 750 N N . HIS A 1 107 ? 17.054 60.907 25.197 1.00 23.28 105 HIS A N 1
ATOM 751 C CA . HIS A 1 107 ? 17.016 60.419 23.824 1.00 22.49 105 HIS A CA 1
ATOM 752 C C . HIS A 1 107 ? 17.368 58.928 23.753 1.00 25.71 105 HIS A C 1
ATOM 753 O O . HIS A 1 107 ? 16.651 58.172 23.102 1.00 27.00 105 HIS A O 1
ATOM 760 N N . LEU A 1 108 ? 18.447 58.500 24.430 1.00 21.33 106 LEU A N 1
ATOM 761 C CA . LEU A 1 108 ? 18.878 57.094 24.418 1.00 20.33 106 LEU A CA 1
ATOM 762 C C . LEU A 1 108 ? 17.867 56.194 25.095 1.00 26.41 106 LEU A C 1
ATOM 763 O O . LEU A 1 108 ? 17.575 55.115 24.573 1.00 26.76 106 LEU A O 1
ATOM 768 N N . LYS A 1 109 ? 17.282 56.658 26.210 1.00 23.97 107 LYS A N 1
ATOM 769 C CA . LYS A 1 109 ? 16.225 55.904 26.903 1.00 25.45 107 LYS A CA 1
ATOM 770 C C . LYS A 1 109 ? 15.023 55.715 25.976 1.00 32.00 107 LYS A C 1
ATOM 771 O O . LYS A 1 109 ? 14.479 54.611 25.904 1.00 32.76 107 LYS A O 1
ATOM 777 N N . ALA A 1 110 ? 14.648 56.775 25.226 1.00 30.08 108 ALA A N 1
ATOM 778 C CA . ALA A 1 110 ? 13.520 56.756 24.285 1.00 31.41 108 ALA A CA 1
ATOM 779 C C . ALA A 1 110 ? 13.766 55.773 23.135 1.00 36.96 108 ALA A C 1
ATOM 780 O O . ALA A 1 110 ? 12.835 55.107 22.698 1.00 38.59 108 ALA A O 1
ATOM 782 N N . CYS A 1 111 ? 15.022 55.645 22.686 1.00 32.62 109 CYS A N 1
ATOM 783 C CA . CYS A 1 111 ? 15.421 54.767 21.591 1.00 32.74 109 CYS A CA 1
ATOM 784 C C . CYS A 1 111 ? 15.776 53.363 22.074 1.00 35.06 109 CYS A C 1
ATOM 785 O O . CYS A 1 111 ? 16.228 52.542 21.266 1.00 34.34 109 CYS A O 1
ATOM 788 N N . ASP A 1 112 ? 15.597 53.088 23.384 1.00 31.50 110 ASP A N 1
ATOM 789 C CA . ASP A 1 112 ? 15.886 51.797 24.028 1.00 30.97 110 ASP A CA 1
ATOM 790 C C . ASP A 1 112 ? 17.365 51.385 23.849 1.00 30.46 110 ASP A C 1
ATOM 791 O O . ASP A 1 112 ? 17.673 50.214 23.636 1.00 30.22 110 ASP A O 1
ATOM 796 N N . VAL A 1 113 ? 18.281 52.361 23.946 1.00 24.47 111 VAL A N 1
ATOM 797 C CA . VAL A 1 113 ? 19.715 52.101 23.898 1.00 22.35 111 VAL A CA 1
ATOM 798 C C . VAL A 1 113 ? 20.194 52.127 25.354 1.00 25.56 111 VAL A C 1
ATOM 799 O O . VAL A 1 113 ? 20.106 53.182 25.993 1.00 24.28 111 VAL A O 1
ATOM 803 N N . PRO A 1 114 ? 20.655 50.988 25.918 1.00 23.86 112 PRO A N 1
ATOM 804 C CA . PRO A 1 114 ? 21.096 51.008 27.321 1.00 24.31 112 PRO A CA 1
ATOM 805 C C . PRO A 1 114 ? 22.293 51.927 27.527 1.00 25.77 112 PRO A C 1
ATOM 806 O O . PRO A 1 114 ? 23.180 52.001 26.674 1.00 24.58 112 PRO A O 1
ATOM 810 N N . ILE A 1 115 ? 22.287 52.669 28.634 1.00 22.66 113 ILE A N 1
ATOM 811 C CA . ILE A 1 115 ? 23.409 53.513 29.006 1.00 22.03 113 ILE A CA 1
ATOM 812 C C . ILE A 1 115 ? 24.267 52.653 29.895 1.00 24.48 113 ILE A C 1
ATOM 813 O O . ILE A 1 115 ? 23.832 52.256 30.982 1.00 24.85 113 ILE A O 1
ATOM 818 N N . GLU A 1 116 ? 25.461 52.312 29.410 1.00 19.76 114 GLU A N 1
ATOM 819 C CA . GLU A 1 116 ? 26.390 51.446 30.128 1.00 20.24 114 GLU A CA 1
ATOM 820 C C . GLU A 1 116 ? 26.944 52.117 31.386 1.00 23.02 114 GLU A C 1
ATOM 821 O O . GLU A 1 116 ? 27.097 51.458 32.408 1.00 22.77 114 GLU A O 1
ATOM 827 N N . GLU A 1 117 ? 27.267 53.412 31.296 1.00 19.08 115 GLU A N 1
ATOM 828 C CA . GLU A 1 117 ? 27.809 54.189 32.400 1.00 18.43 115 GLU A CA 1
ATOM 829 C C . GLU A 1 117 ? 27.477 55.660 32.173 1.00 19.12 115 GLU A C 1
ATOM 830 O O . GLU A 1 117 ? 27.396 56.096 31.024 1.00 17.93 115 GLU A O 1
ATOM 836 N N . GLY A 1 118 ? 27.302 56.409 33.257 1.00 17.22 116 GLY A N 1
ATOM 837 C CA . GLY A 1 118 ? 27.094 57.845 33.148 1.00 16.63 116 GLY A CA 1
ATOM 838 C C . GLY A 1 118 ? 25.758 58.386 33.609 1.00 21.12 116 GLY A C 1
ATOM 839 O O . GLY A 1 118 ? 24.803 57.625 33.787 1.00 22.24 116 GLY A O 1
ATOM 840 N N . PRO A 1 119 ? 25.660 59.719 33.793 1.00 17.40 117 PRO A N 1
ATOM 841 C CA . PRO A 1 119 ? 26.716 60.726 33.579 1.00 15.47 117 PRO A CA 1
ATOM 842 C C . PRO A 1 119 ? 27.841 60.599 34.604 1.00 17.10 117 PRO A C 1
ATOM 843 O O . PRO A 1 119 ? 27.584 60.435 35.802 1.00 17.90 117 PRO A O 1
ATOM 847 N N . VAL A 1 120 ? 29.087 60.641 34.113 1.00 13.32 118 VAL A N 1
ATOM 848 C CA . VAL A 1 120 ? 30.283 60.524 34.946 1.00 13.44 118 VAL A CA 1
ATOM 849 C C . VAL A 1 120 ? 31.331 61.535 34.520 1.00 15.56 118 VAL A C 1
ATOM 850 O O . VAL A 1 120 ? 31.402 61.864 33.335 1.00 14.24 118 VAL A O 1
ATOM 854 N N . PRO A 1 121 ? 32.212 61.983 35.440 1.00 12.77 119 PRO A N 1
ATOM 855 C CA . PRO A 1 121 ? 33.263 62.918 35.033 1.00 11.85 119 PRO A CA 1
ATOM 856 C C . PRO A 1 121 ? 34.418 62.169 34.409 1.00 15.29 119 PRO A C 1
ATOM 857 O O . PRO A 1 121 ? 34.820 61.116 34.913 1.00 14.39 119 PRO A O 1
ATOM 861 N N . ARG A 1 122 ? 34.962 62.711 33.324 1.00 12.49 120 ARG A N 1
ATOM 862 C CA . ARG A 1 122 ? 36.064 62.098 32.602 1.00 12.47 120 ARG A CA 1
ATOM 863 C C . ARG A 1 122 ? 37.015 63.171 32.106 1.00 13.89 120 ARG A C 1
ATOM 864 O O . ARG A 1 122 ? 36.773 64.368 32.300 1.00 12.09 120 ARG A O 1
ATOM 872 N N . THR A 1 123 ? 38.127 62.751 31.515 1.00 12.95 121 THR A N 1
ATOM 873 C CA . THR A 1 123 ? 39.121 63.688 31.010 1.00 12.56 121 THR A CA 1
ATOM 874 C C . THR A 1 123 ? 38.951 63.833 29.506 1.00 17.17 121 THR A C 1
ATOM 875 O O . THR A 1 123 ? 38.988 62.838 28.770 1.00 18.36 121 THR A O 1
ATOM 879 N N . GLY A 1 124 ? 38.748 65.062 29.065 1.00 13.85 122 GLY A N 1
ATOM 880 C CA . GLY A 1 124 ? 38.682 65.359 27.641 1.00 13.19 122 GLY A CA 1
ATOM 881 C C . GLY A 1 124 ? 40.035 65.886 27.190 1.00 15.31 122 GLY A C 1
ATOM 882 O O . GLY A 1 124 ? 40.907 66.169 28.021 1.00 15.42 122 GLY A O 1
ATOM 883 N N . ALA A 1 125 ? 40.216 66.071 25.877 1.00 13.53 123 ALA A N 1
ATOM 884 C CA . ALA A 1 125 ? 41.466 66.596 25.355 1.00 14.04 123 ALA A CA 1
ATOM 885 C C . ALA A 1 125 ? 41.757 68.007 25.866 1.00 18.56 123 ALA A C 1
ATOM 886 O O . ALA A 1 125 ? 42.931 68.361 26.059 1.00 19.21 123 ALA A O 1
ATOM 888 N N . LYS A 1 126 ? 40.695 68.807 26.100 1.00 15.52 124 LYS A N 1
ATOM 889 C CA . LYS A 1 126 ? 40.854 70.211 26.495 1.00 15.60 124 LYS A CA 1
ATOM 890 C C . LYS A 1 126 ? 40.532 70.502 27.965 1.00 19.23 124 LYS A C 1
ATOM 891 O O . LYS A 1 126 ? 40.572 71.658 28.387 1.00 20.65 124 LYS A O 1
ATOM 897 N N . GLY A 1 127 ? 40.228 69.469 28.725 1.00 14.39 125 GLY A N 1
ATOM 898 C CA . GLY A 1 127 ? 39.886 69.627 30.126 1.00 13.58 125 GLY A CA 1
ATOM 899 C C . GLY A 1 127 ? 38.854 68.612 30.570 1.00 14.64 125 GLY A C 1
ATOM 900 O O . GLY A 1 127 ? 38.530 67.689 29.820 1.00 12.97 125 GLY A O 1
ATOM 901 N N . PRO A 1 128 ? 38.316 68.756 31.795 1.00 12.59 126 PRO A N 1
ATOM 902 C CA A PRO A 1 128 ? 37.308 67.793 32.265 0.50 12.21 126 PRO A CA 1
ATOM 903 C CA B PRO A 1 128 ? 37.304 67.800 32.272 0.50 12.18 126 PRO A CA 1
ATOM 904 C C . PRO A 1 128 ? 36.029 67.822 31.428 1.00 14.20 126 PRO A C 1
ATOM 905 O O . PRO A 1 128 ? 35.635 68.881 30.908 1.00 12.70 126 PRO A O 1
ATOM 912 N N . ILE A 1 129 ? 35.410 66.647 31.276 1.00 9.54 127 ILE A N 1
ATOM 913 C CA . ILE A 1 129 ? 34.143 66.473 30.559 1.00 8.86 127 ILE A CA 1
ATOM 914 C C . ILE A 1 129 ? 33.160 65.665 31.401 1.00 12.76 127 ILE A C 1
ATOM 915 O O . ILE A 1 129 ? 33.554 65.016 32.383 1.00 11.85 127 ILE A O 1
ATOM 920 N N . MET A 1 130 ? 31.871 65.724 31.028 1.00 11.02 128 MET A N 1
ATOM 921 C CA . MET A 1 130 ? 30.820 64.867 31.599 1.00 11.91 128 MET A CA 1
ATOM 922 C C . MET A 1 130 ? 30.465 63.906 30.506 1.00 13.01 128 MET A C 1
ATOM 923 O O . MET A 1 130 ? 30.262 64.351 29.372 1.00 11.93 128 MET A O 1
ATOM 928 N N . SER A 1 131 ? 30.423 62.607 30.800 1.00 10.07 129 SER A N 1
ATOM 929 C CA . SER A 1 131 ? 30.235 61.600 29.764 1.00 10.05 129 SER A CA 1
ATOM 930 C C . SER A 1 131 ? 29.162 60.575 30.068 1.00 13.95 129 SER A C 1
ATOM 931 O O . SER A 1 131 ? 28.947 60.199 31.218 1.00 13.80 129 SER A O 1
ATOM 934 N N . ILE A 1 132 ? 28.590 60.028 29.003 1.00 12.05 130 ILE A N 1
ATOM 935 C CA . ILE A 1 132 ? 27.753 58.840 29.042 1.00 11.32 130 ILE A CA 1
ATOM 936 C C . ILE A 1 132 ? 28.384 57.863 28.067 1.00 15.76 130 ILE A C 1
ATOM 937 O O . ILE A 1 132 ? 29.023 58.286 27.093 1.00 15.28 130 ILE A O 1
ATOM 942 N N . TYR A 1 133 ? 28.177 56.568 28.308 1.00 12.98 131 TYR A N 1
ATOM 943 C CA . TYR A 1 133 ? 28.726 55.519 27.456 1.00 12.09 131 TYR A CA 1
ATOM 944 C C . TYR A 1 133 ? 27.662 54.570 26.990 1.00 14.79 131 TYR A C 1
ATOM 945 O O . TYR A 1 133 ? 26.782 54.205 27.759 1.00 14.90 131 TYR A O 1
ATOM 954 N N . PHE A 1 134 ? 27.781 54.105 25.743 1.00 12.40 132 PH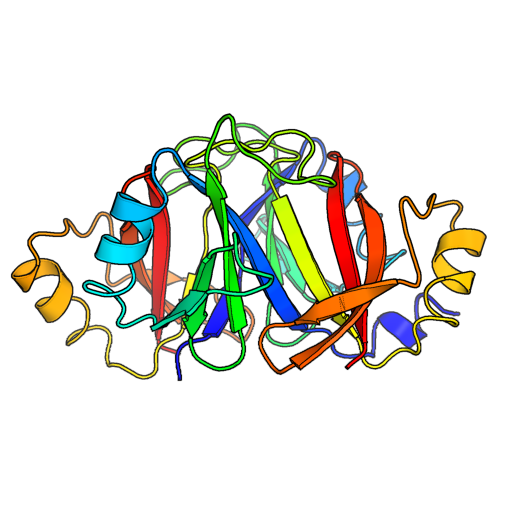E A N 1
ATOM 955 C CA . PHE A 1 134 ? 26.861 53.095 25.238 1.00 12.72 132 PHE A CA 1
ATOM 956 C C . PHE A 1 134 ? 27.537 52.341 24.095 1.00 15.30 132 PHE A C 1
ATOM 957 O O . PHE A 1 134 ? 28.604 52.746 23.631 1.00 13.11 132 PHE A O 1
ATOM 965 N N . ARG A 1 135 ? 26.914 51.244 23.651 1.00 15.02 133 ARG A N 1
ATOM 966 C CA . ARG A 1 135 ? 27.443 50.413 22.585 1.00 13.66 133 ARG A CA 1
ATOM 967 C C . ARG A 1 135 ? 26.732 50.639 21.278 1.00 16.00 133 ARG A C 1
ATOM 968 O O . ARG A 1 135 ? 25.506 50.823 21.239 1.00 16.01 133 ARG A O 1
ATOM 976 N N . ASP A 1 136 ? 27.479 50.569 20.191 1.00 13.12 134 ASP A N 1
ATOM 977 C CA . ASP A 1 136 ? 26.882 50.605 18.864 1.00 12.69 134 ASP A CA 1
ATOM 978 C C . ASP A 1 136 ? 26.615 49.127 18.414 1.00 16.05 134 ASP A C 1
ATOM 979 O O . ASP A 1 136 ? 26.899 48.206 19.198 1.00 16.28 134 ASP A O 1
ATOM 984 N N . PRO A 1 137 ? 26.107 48.867 17.184 1.00 14.73 135 PRO A N 1
ATOM 985 C CA . PRO A 1 137 ? 25.775 47.484 16.796 1.00 14.72 135 PRO A CA 1
ATOM 986 C C . PRO A 1 137 ? 26.949 46.510 16.829 1.00 17.08 135 PRO A C 1
ATOM 987 O O . PRO A 1 137 ? 26.723 45.304 16.999 1.00 17.32 135 PRO A O 1
ATOM 991 N N . ASP A 1 138 ? 28.181 47.009 16.660 1.00 13.58 136 ASP A N 1
ATOM 992 C CA . ASP A 1 138 ? 29.373 46.151 16.679 1.00 13.39 136 ASP A CA 1
ATOM 993 C C . ASP A 1 138 ? 30.037 46.123 18.049 1.00 15.30 136 ASP A C 1
ATOM 994 O O . ASP A 1 138 ? 31.068 45.475 18.202 1.00 13.84 136 ASP A O 1
ATOM 999 N N . ARG A 1 139 ? 29.409 46.757 19.053 1.00 12.43 137 ARG A N 1
ATOM 1000 C CA . ARG A 1 139 ? 29.870 46.817 20.429 1.00 12.23 137 ARG A CA 1
ATOM 1001 C C . ARG A 1 139 ? 31.131 47.690 20.557 1.00 14.41 137 ARG A C 1
ATOM 1002 O O . ARG A 1 139 ? 31.882 47.567 21.522 1.00 14.68 137 ARG A O 1
ATOM 1010 N N . ASN A 1 140 ? 31.314 48.635 19.617 1.00 12.24 138 ASN A N 1
ATOM 1011 C CA . ASN A 1 140 ? 32.286 49.701 19.830 1.00 11.49 138 ASN A CA 1
ATOM 1012 C C . ASN A 1 140 ? 31.804 50.474 21.048 1.00 14.31 138 ASN A C 1
ATOM 1013 O O . ASN A 1 140 ? 30.588 50.539 21.283 1.00 13.62 138 ASN A O 1
ATOM 1018 N N . LEU A 1 141 ? 32.712 51.066 21.795 1.00 11.06 139 LEU A N 1
ATOM 1019 C CA . LEU A 1 141 ? 32.321 51.851 22.953 1.00 11.18 139 LEU A CA 1
ATOM 1020 C C . LEU A 1 141 ? 32.217 53.311 22.530 1.00 14.49 139 LEU A C 1
ATOM 1021 O O . LEU A 1 141 ? 33.202 53.879 22.073 1.00 14.27 139 LEU A O 1
ATOM 1026 N N . ILE A 1 142 ? 31.023 53.900 22.656 1.00 11.45 140 ILE A N 1
ATOM 1027 C CA . ILE A 1 142 ? 30.791 55.286 22.278 1.00 11.31 140 ILE A CA 1
ATOM 1028 C C . ILE A 1 142 ? 30.574 56.122 23.521 1.00 14.69 140 ILE A C 1
ATOM 1029 O O . ILE A 1 142 ? 29.691 55.830 24.325 1.00 13.69 140 ILE A O 1
ATOM 1034 N N . GLU A 1 143 ? 31.419 57.130 23.695 1.00 11.69 141 GLU A N 1
ATOM 1035 C CA . GLU A 1 143 ? 31.343 58.055 24.816 1.00 11.51 141 GLU A CA 1
ATOM 1036 C C . GLU A 1 143 ? 30.811 59.365 24.276 1.00 14.40 141 GLU A C 1
ATOM 1037 O O . GLU A 1 143 ? 31.386 59.908 23.342 1.00 13.80 141 GLU A O 1
ATOM 1043 N N . VAL A 1 144 ? 29.661 59.828 24.777 1.00 12.60 142 VAL A N 1
ATOM 1044 C CA . VAL A 1 144 ? 29.074 61.097 24.323 1.00 12.07 142 VAL A CA 1
ATOM 1045 C C . VAL A 1 144 ? 29.219 62.067 25.490 1.00 14.16 142 VAL A C 1
ATOM 1046 O O . VAL A 1 144 ? 28.877 61.724 26.628 1.00 12.98 142 VAL A O 1
ATOM 1050 N N . SER A 1 145 ? 29.781 63.259 25.215 1.00 11.12 143 SER A N 1
ATOM 1051 C CA . SER A 1 145 ? 30.177 64.138 26.300 1.00 10.45 143 SER A CA 1
ATOM 1052 C C . SER A 1 145 ? 29.874 65.608 26.112 1.00 12.75 143 SER A C 1
ATOM 1053 O O . SER A 1 145 ? 29.608 66.091 25.007 1.00 12.99 143 SER A O 1
ATOM 1056 N N . ASN A 1 146 ? 29.939 66.330 27.238 1.00 8.97 144 ASN A N 1
ATOM 1057 C CA . ASN A 1 146 ? 29.841 67.777 27.263 1.00 9.42 144 ASN A CA 1
ATOM 1058 C C . ASN A 1 146 ? 31.047 68.387 27.928 1.00 12.60 144 ASN A C 1
ATOM 1059 O O . ASN A 1 146 ? 31.496 67.876 28.957 1.00 12.31 144 ASN A O 1
ATOM 1064 N N . TYR A 1 147 ? 31.497 69.538 27.416 1.00 12.47 145 TYR A N 1
ATOM 1065 C CA . TYR A 1 147 ? 32.452 70.401 28.116 1.00 12.31 145 TYR A CA 1
ATOM 1066 C C . TYR A 1 147 ? 31.631 71.351 29.000 1.00 17.09 145 TYR A C 1
ATOM 1067 O O . TYR A 1 147 ? 32.216 72.129 29.778 1.00 17.12 145 TYR A O 1
ATOM 1077 N N . ILE B 1 25 ? 28.015 70.350 14.964 1.00 39.07 23 ILE B N 1
ATOM 1078 C CA . ILE B 1 25 ? 28.226 70.679 16.371 1.00 38.15 23 ILE B CA 1
ATOM 1079 C C . ILE B 1 25 ? 28.942 69.520 17.094 1.00 38.02 23 ILE B C 1
ATOM 1080 O O . ILE B 1 25 ? 29.725 69.776 18.015 1.00 39.90 23 ILE B O 1
ATOM 1082 N N . ARG B 1 26 ? 28.691 68.259 16.666 1.00 27.96 24 ARG B N 1
ATOM 1083 C CA . ARG B 1 26 ? 29.333 67.073 17.225 1.00 24.12 24 ARG B CA 1
ATOM 1084 C C . ARG B 1 26 ? 30.755 66.985 16.696 1.00 22.01 24 ARG B C 1
ATOM 1085 O O . ARG B 1 26 ? 30.996 67.275 15.528 1.00 20.38 24 ARG B O 1
ATOM 1090 N N . ARG B 1 27 ? 31.706 66.649 17.570 1.00 16.57 25 ARG B N 1
ATOM 1091 C CA . ARG B 1 27 ? 33.098 66.536 17.161 1.00 16.17 25 ARG B CA 1
ATOM 1092 C C . ARG B 1 27 ? 33.801 65.442 17.913 1.00 17.81 25 ARG B C 1
ATOM 1093 O O . ARG B 1 27 ? 33.497 65.188 19.079 1.00 16.08 25 ARG B O 1
ATOM 1101 N N . LEU B 1 28 ? 34.781 64.818 17.262 1.00 14.52 26 LEU B N 1
ATOM 1102 C CA . LEU B 1 28 ? 35.619 63.821 17.912 1.00 14.76 26 LEU B CA 1
ATOM 1103 C C . LEU B 1 28 ? 36.528 64.497 18.918 1.00 18.52 26 LEU B C 1
ATOM 1104 O O . LEU B 1 28 ? 37.141 65.521 18.586 1.00 20.38 26 LEU B O 1
ATOM 1109 N N . ASP B 1 29 ? 36.595 63.977 20.143 1.00 12.76 27 ASP B N 1
ATOM 1110 C CA . ASP B 1 29 ? 37.478 64.544 21.151 1.00 12.69 27 ASP B CA 1
ATOM 1111 C C . ASP B 1 29 ? 38.695 63.667 21.317 1.00 15.38 27 ASP B C 1
ATOM 1112 O O . ASP B 1 29 ? 39.813 64.171 21.398 1.00 14.57 27 ASP B O 1
ATOM 1117 N N . HIS B 1 30 ? 38.480 62.351 21.425 1.00 11.37 28 HIS B N 1
ATOM 1118 C CA . HIS B 1 30 ? 39.597 61.438 21.595 1.00 11.14 28 HIS B CA 1
ATOM 1119 C C . HIS B 1 30 ? 39.216 60.041 21.221 1.00 13.42 28 HIS B C 1
ATOM 1120 O O . HIS B 1 30 ? 38.030 59.731 21.087 1.00 13.01 28 HIS B O 1
ATOM 1127 N N . ILE B 1 31 ? 40.246 59.219 21.025 1.00 10.95 29 ILE B N 1
ATOM 1128 C CA A ILE B 1 31 ? 40.150 57.801 20.676 0.50 10.23 29 ILE B CA 1
ATOM 1129 C CA B ILE B 1 31 ? 40.092 57.809 20.720 0.50 11.22 29 ILE B CA 1
ATOM 1130 C C . ILE B 1 31 ? 41.105 57.050 21.591 1.00 14.61 29 ILE B C 1
ATOM 1131 O O . ILE B 1 31 ? 42.153 57.592 21.944 1.00 14.76 29 ILE B O 1
ATOM 1140 N N . VAL B 1 32 ? 40.762 55.822 21.981 1.00 13.53 30 VAL B N 1
ATOM 1141 C CA . VAL B 1 32 ? 41.650 55.026 22.809 1.00 15.51 30 VAL B CA 1
ATOM 1142 C C . VAL B 1 32 ? 42.439 54.112 21.874 1.00 19.41 30 VAL B C 1
ATOM 1143 O O . VAL B 1 32 ? 41.838 53.368 21.105 1.00 22.86 30 VAL B O 1
ATOM 1147 N N . MET B 1 33 ? 43.775 54.172 21.939 1.00 14.31 31 MET B N 1
ATOM 1148 C CA . MET B 1 33 ? 44.669 53.340 21.130 1.00 13.59 31 MET B CA 1
ATOM 1149 C C . MET B 1 33 ? 45.284 52.280 22.023 1.00 16.56 31 MET B C 1
ATOM 1150 O O . MET B 1 33 ? 45.928 52.634 23.023 1.00 16.15 31 MET B O 1
ATOM 1155 N N . THR B 1 34 ? 45.055 50.981 21.703 1.00 13.36 32 THR B N 1
ATOM 1156 C CA . THR B 1 34 ? 45.632 49.862 22.451 1.00 13.00 32 THR B CA 1
ATOM 1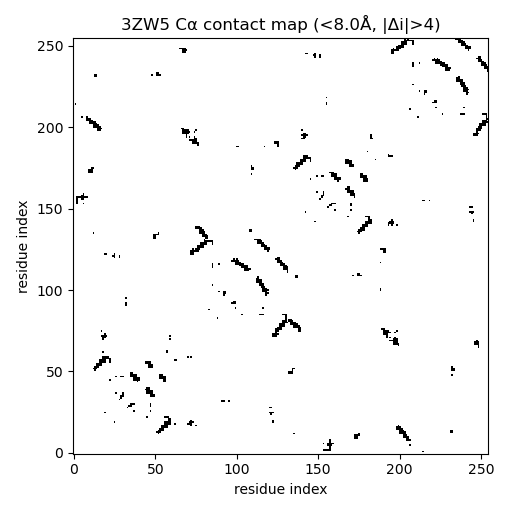157 C C . THR B 1 34 ? 46.970 49.560 21.826 1.00 15.83 32 THR B C 1
ATOM 1158 O O . THR B 1 34 ? 47.054 49.399 20.597 1.00 15.82 32 THR B O 1
ATOM 1162 N N . VAL B 1 35 ? 48.029 49.526 22.641 1.00 13.18 33 VAL B N 1
ATOM 1163 C CA . VAL B 1 35 ? 49.361 49.377 22.072 1.00 12.29 33 VAL B CA 1
ATOM 1164 C C . VAL B 1 35 ? 50.158 48.278 22.755 1.00 18.45 33 VAL B C 1
ATOM 1165 O O . VAL B 1 35 ? 49.926 47.961 23.925 1.00 18.23 33 VAL B O 1
ATOM 1169 N N . LYS B 1 36 ? 51.120 47.717 22.020 1.00 16.63 34 LYS B N 1
ATOM 1170 C CA A LYS B 1 36 ? 52.017 46.706 22.567 0.50 17.49 34 LYS B CA 1
ATOM 1171 C CA B LYS B 1 36 ? 52.016 46.715 22.571 0.50 17.54 34 LYS B CA 1
ATOM 1172 C C . LYS B 1 36 ? 52.958 47.382 23.591 1.00 20.13 34 LYS B C 1
ATOM 1173 O O . LYS B 1 36 ? 53.209 46.822 24.660 1.00 19.70 34 LYS B O 1
ATOM 1184 N N . SER B 1 37 ? 53.440 48.592 23.271 1.00 17.26 35 SER B N 1
ATOM 1185 C CA . SER B 1 37 ? 54.371 49.338 24.119 1.00 16.94 35 SER B CA 1
ATOM 1186 C C . SER B 1 37 ? 54.066 50.836 24.124 1.00 19.93 35 SER B C 1
ATOM 1187 O O . SER B 1 37 ? 54.201 51.501 23.095 1.00 17.51 35 SER B O 1
ATOM 1190 N N . ILE B 1 38 ? 53.707 51.373 25.298 1.00 17.64 36 ILE B N 1
ATOM 1191 C CA . ILE B 1 38 ? 53.457 52.814 25.448 1.00 18.04 36 ILE B CA 1
ATOM 1192 C C . ILE B 1 38 ? 54.778 53.569 25.154 1.00 21.45 36 ILE B C 1
ATOM 1193 O O . ILE B 1 38 ? 54.728 54.606 24.489 1.00 19.10 36 ILE B O 1
ATOM 1198 N N . LYS B 1 39 ? 55.949 53.031 25.586 1.00 19.76 37 LYS B N 1
ATOM 1199 C CA . LYS B 1 39 ? 57.246 53.656 25.303 1.00 19.77 37 LYS B CA 1
ATOM 1200 C C . LYS B 1 39 ? 57.444 53.818 23.785 1.00 22.10 37 LYS B C 1
ATOM 1201 O O . LYS B 1 39 ? 57.698 54.926 23.329 1.00 20.59 37 LYS B O 1
ATOM 1207 N N . ASP B 1 40 ? 57.289 52.728 23.008 1.00 18.92 38 ASP B N 1
ATOM 1208 C CA . ASP B 1 40 ? 57.478 52.758 21.557 1.00 18.05 38 ASP B CA 1
ATOM 1209 C C . ASP B 1 40 ? 56.505 53.717 20.875 1.00 19.23 38 ASP B C 1
ATOM 1210 O O . ASP B 1 40 ? 56.905 54.457 19.979 1.00 19.19 38 ASP B O 1
ATOM 1215 N N . THR B 1 41 ? 55.230 53.682 21.282 1.00 15.82 39 THR B N 1
ATOM 1216 C CA . THR B 1 41 ? 54.177 54.516 20.683 1.00 13.77 39 THR B CA 1
ATOM 1217 C C . THR B 1 41 ? 54.415 56.005 20.991 1.00 16.87 39 THR B C 1
ATOM 1218 O O . THR B 1 41 ? 54.363 56.827 20.071 1.00 15.24 39 THR B O 1
ATOM 1222 N N . THR B 1 42 ? 54.680 56.356 22.257 1.00 15.16 40 THR B N 1
ATOM 1223 C CA . THR B 1 42 ? 54.918 57.766 22.604 1.00 15.00 40 THR B CA 1
ATOM 1224 C C . THR B 1 42 ? 56.153 58.312 21.896 1.00 20.42 40 THR B C 1
ATOM 1225 O O . THR B 1 42 ? 56.102 59.442 21.420 1.00 20.17 40 THR B O 1
ATOM 1229 N N . MET B 1 43 ? 57.242 57.522 21.799 1.00 16.94 41 MET B N 1
ATOM 1230 C CA A MET B 1 43 ? 58.460 57.967 21.119 0.50 17.64 41 MET B CA 1
ATOM 1231 C CA B MET B 1 43 ? 58.449 57.973 21.117 0.50 17.43 41 MET B CA 1
ATOM 1232 C C . MET B 1 43 ? 58.176 58.206 19.639 1.00 20.37 41 MET B C 1
ATOM 1233 O O . MET B 1 43 ? 58.582 59.234 19.093 1.00 21.61 41 MET B O 1
ATOM 1242 N N . PHE B 1 44 ? 57.439 57.284 19.006 1.00 15.09 42 PHE B N 1
ATOM 1243 C CA . PHE B 1 44 ? 57.102 57.406 17.594 1.00 13.30 42 PHE B CA 1
ATOM 1244 C C . PHE B 1 44 ? 56.263 58.656 17.335 1.00 16.38 42 PHE B C 1
ATOM 1245 O O . PHE B 1 44 ? 56.652 59.467 16.499 1.00 17.10 42 PHE B O 1
ATOM 1253 N N . TYR B 1 45 ? 55.114 58.816 18.022 1.00 13.04 43 TYR B N 1
ATOM 1254 C CA . TYR B 1 45 ? 54.239 59.946 17.716 1.00 12.52 43 TYR B CA 1
ATOM 1255 C C . TYR B 1 45 ? 54.858 61.297 18.077 1.00 16.44 43 TYR B C 1
ATOM 1256 O O . TYR B 1 45 ? 54.570 62.290 17.394 1.00 17.35 43 TYR B O 1
ATOM 1265 N N . SER B 1 46 ? 55.714 61.348 19.114 1.00 14.51 44 SER B N 1
ATOM 1266 C CA A SER B 1 46 ? 56.364 62.605 19.476 0.50 15.33 44 SER B CA 1
ATOM 1267 C CA B SER B 1 46 ? 56.369 62.605 19.480 0.50 15.30 44 SER B CA 1
ATOM 1268 C C . SER B 1 46 ? 57.384 62.995 18.403 1.00 20.99 44 SER B C 1
ATOM 1269 O O . SER B 1 46 ? 57.413 64.151 17.982 1.00 22.47 44 SER B O 1
ATOM 1274 N N . LYS B 1 47 ? 58.194 62.030 17.938 1.00 17.16 45 LYS B N 1
ATOM 1275 C CA . LYS B 1 47 ? 59.232 62.279 16.938 1.00 18.39 45 LYS B CA 1
ATOM 1276 C C . LYS B 1 47 ? 58.675 62.506 15.531 1.00 19.89 45 LYS B C 1
ATOM 1277 O O . LYS B 1 47 ? 59.074 63.463 14.857 1.00 20.25 45 LYS B O 1
ATOM 1283 N N . ILE B 1 48 ? 57.783 61.633 15.089 1.00 15.56 46 ILE B N 1
ATOM 1284 C CA . ILE B 1 48 ? 57.289 61.650 13.715 1.00 13.7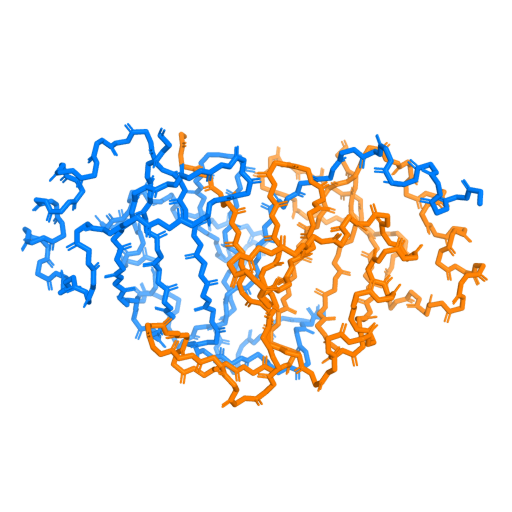9 46 ILE B CA 1
ATOM 1285 C C . ILE B 1 48 ? 56.193 62.689 13.496 1.00 17.93 46 ILE B C 1
ATOM 1286 O O . ILE B 1 48 ? 56.183 63.305 12.429 1.00 19.03 46 ILE B O 1
ATOM 1291 N N . LEU B 1 49 ? 55.281 62.887 14.463 1.00 16.03 47 LEU B N 1
ATOM 1292 C CA . LEU B 1 49 ? 54.184 63.833 14.241 1.00 15.55 47 LEU B CA 1
ATOM 1293 C C . LEU B 1 49 ? 54.150 65.009 15.218 1.00 18.25 47 LEU B C 1
ATOM 1294 O O . LEU B 1 49 ? 53.211 65.801 15.151 1.00 19.12 47 LEU B O 1
ATOM 1299 N N . GLY B 1 50 ? 55.134 65.114 16.107 1.00 15.28 48 GLY B N 1
ATOM 1300 C CA . GLY B 1 50 ? 55.203 66.226 17.058 1.00 16.44 48 GLY B CA 1
ATOM 1301 C C . GLY B 1 50 ? 54.097 66.234 18.098 1.00 19.00 48 GLY B C 1
ATOM 1302 O O . GLY B 1 50 ? 53.723 67.294 18.612 1.00 18.62 48 GLY B O 1
ATOM 1303 N N . MET B 1 51 ? 53.538 65.059 18.400 1.00 14.86 49 MET B N 1
ATOM 1304 C CA . MET B 1 51 ? 52.484 64.972 19.404 1.00 13.40 49 MET B CA 1
ATOM 1305 C C . MET B 1 51 ? 53.073 65.154 20.785 1.00 17.84 49 MET B C 1
ATOM 1306 O O . MET B 1 51 ? 54.222 64.764 21.031 1.00 18.40 49 MET B O 1
ATOM 1311 N N . GLU B 1 52 ? 52.303 65.788 21.681 1.00 15.04 50 GLU B N 1
ATOM 1312 C CA . GLU B 1 52 ? 52.734 66.038 23.042 1.00 15.66 50 GLU B CA 1
ATOM 1313 C C . GLU B 1 52 ? 52.395 64.826 23.895 1.00 20.88 50 GLU B C 1
ATOM 1314 O O . GLU B 1 52 ? 51.253 64.362 23.882 1.00 21.30 50 GLU B O 1
ATOM 1320 N N . VAL B 1 53 ? 53.387 64.308 24.629 1.00 19.37 51 VAL B N 1
ATOM 1321 C CA . VAL B 1 53 ? 53.183 63.182 25.532 1.00 19.73 51 VAL B CA 1
ATOM 1322 C C . VAL B 1 53 ? 52.712 63.769 26.860 1.00 24.79 51 VAL B C 1
ATOM 1323 O O . VAL B 1 53 ? 53.410 64.605 27.447 1.00 24.62 51 VAL B O 1
ATOM 1327 N N . MET B 1 54 ? 51.512 63.372 27.308 1.00 22.67 52 MET B N 1
ATOM 1328 C CA . MET B 1 54 ? 50.960 63.907 28.555 1.00 25.88 52 MET B CA 1
ATOM 1329 C C . MET B 1 54 ? 50.644 62.800 29.534 1.00 25.75 52 MET B C 1
ATOM 1330 O O . MET B 1 54 ? 50.295 61.695 29.133 1.00 21.88 52 MET B O 1
ATOM 1335 N N . THR B 1 55 ? 50.760 63.103 30.830 1.00 25.59 53 THR B N 1
ATOM 1336 C CA . THR B 1 55 ? 50.419 62.167 31.894 1.00 27.02 53 THR B CA 1
ATOM 1337 C C . THR B 1 55 ? 49.210 62.745 32.646 1.00 33.75 53 THR B C 1
ATOM 1338 O O . THR B 1 55 ? 49.183 63.946 32.946 1.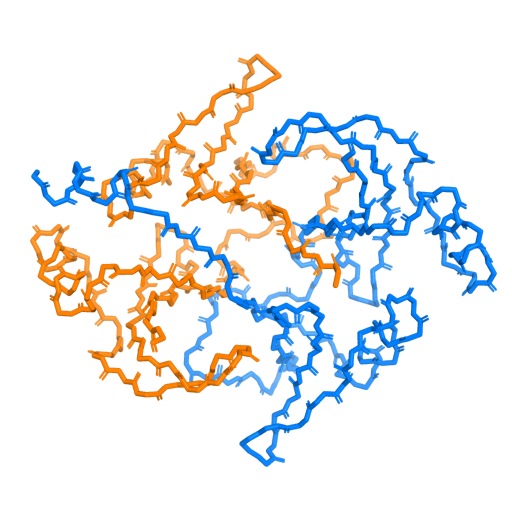00 35.16 53 THR B O 1
ATOM 1342 N N . PHE B 1 56 ? 48.200 61.907 32.900 1.00 30.40 54 PHE B N 1
ATOM 1343 C CA . PHE B 1 56 ? 46.999 62.314 33.635 1.00 31.85 54 PHE B CA 1
ATOM 1344 C C . PHE B 1 56 ? 46.567 61.170 34.549 1.00 38.72 54 PHE B C 1
ATOM 1345 O O . PHE B 1 56 ? 47.061 60.054 34.396 1.00 36.05 54 PHE B O 1
ATOM 1353 N N . LYS B 1 57 ? 45.724 61.471 35.564 1.00 34.53 55 LYS B N 1
ATOM 1354 C CA . LYS B 1 57 ? 45.227 60.511 36.563 1.00 36.15 55 LYS B CA 1
ATOM 1355 C C . LYS B 1 57 ? 46.382 59.650 37.159 1.00 41.78 55 LYS B C 1
ATOM 1356 O O . LYS B 1 57 ? 46.235 58.432 37.331 1.00 42.10 55 LYS B O 1
ATOM 1362 N N . GLU B 1 58 ? 47.522 60.316 37.470 1.00 38.62 56 GLU B N 1
ATOM 1363 C CA . GLU B 1 58 ? 48.777 59.815 38.057 1.00 38.76 56 GLU B CA 1
ATOM 1364 C C . GLU B 1 58 ? 49.648 58.956 37.112 1.00 41.51 56 GLU B C 1
ATOM 1365 O O . GLU B 1 58 ? 50.850 59.225 37.025 1.00 41.88 56 GLU B O 1
ATOM 1367 N N . ASP B 1 59 ? 49.077 57.926 36.446 1.00 35.36 57 ASP B N 1
ATOM 1368 C CA . ASP B 1 59 ? 49.852 56.987 35.618 1.00 33.99 57 ASP B CA 1
ATOM 1369 C C . ASP B 1 59 ? 49.409 56.885 34.136 1.00 34.16 57 ASP B C 1
ATOM 1370 O O . ASP B 1 59 ? 50.137 56.292 33.336 1.00 34.13 57 ASP B O 1
ATOM 1375 N N . ARG B 1 60 ? 48.216 57.390 33.791 1.00 27.63 58 ARG B N 1
ATOM 1376 C CA . ARG B 1 60 ? 47.674 57.325 32.421 1.00 25.67 58 ARG B CA 1
ATOM 1377 C C . ARG B 1 60 ? 48.489 58.160 31.436 1.00 27.55 58 ARG B C 1
ATOM 1378 O O . ARG B 1 60 ? 48.979 59.229 31.796 1.00 28.68 58 ARG B O 1
ATOM 1386 N N . LYS B 1 61 ? 48.614 57.690 30.185 1.00 21.07 59 LYS B N 1
ATOM 1387 C CA . LYS B 1 61 ? 49.361 58.417 29.161 1.00 19.42 59 LYS B CA 1
ATOM 1388 C C . LYS B 1 61 ? 48.464 58.775 27.990 1.00 18.92 59 LYS B C 1
ATOM 1389 O O . LYS B 1 61 ? 47.585 58.003 27.613 1.00 17.73 59 LYS B O 1
ATOM 1395 N N . ALA B 1 62 ? 48.710 59.930 27.387 1.00 14.92 60 ALA B N 1
ATOM 1396 C CA . ALA B 1 62 ? 47.983 60.337 26.196 1.00 14.86 60 ALA B CA 1
ATOM 1397 C C . ALA B 1 62 ? 48.906 61.060 25.253 1.00 17.39 60 ALA B C 1
ATOM 1398 O O . ALA B 1 62 ? 49.984 61.523 25.659 1.00 17.46 60 ALA B O 1
ATOM 1400 N N . LEU B 1 63 ? 48.488 61.134 23.985 1.00 14.29 61 LEU B N 1
ATOM 1401 C CA . LEU B 1 63 ? 49.191 61.851 22.926 1.00 13.94 61 LEU B CA 1
ATOM 1402 C C . LEU B 1 63 ? 48.305 62.971 22.462 1.00 17.48 61 LEU B C 1
ATOM 1403 O O . LEU B 1 63 ? 47.224 62.707 21.935 1.00 15.91 61 LEU B O 1
ATOM 1408 N N . CYS B 1 64 ? 48.710 64.218 22.731 1.00 17.12 62 CYS B N 1
ATOM 1409 C CA . CYS B 1 64 ? 47.917 65.401 22.387 1.00 19.10 62 CYS B CA 1
ATOM 1410 C C . CYS B 1 64 ? 48.414 66.011 21.098 1.00 19.81 62 CYS B C 1
ATOM 1411 O O . CYS B 1 64 ? 49.616 66.166 20.945 1.00 19.93 62 CYS B O 1
ATOM 1414 N N . PHE B 1 65 ? 47.522 66.284 20.128 1.00 20.95 63 PHE B N 1
ATOM 1415 C CA . PHE B 1 65 ? 48.009 66.798 18.830 1.00 21.52 63 PHE B CA 1
ATOM 1416 C C . PHE B 1 65 ? 47.287 68.020 18.300 1.00 29.95 63 PHE B C 1
ATOM 1417 O O . PHE B 1 65 ? 47.623 68.485 17.205 1.00 31.10 63 PHE B O 1
ATOM 1425 N N . GLY B 1 66 ? 46.319 68.527 19.042 1.00 28.32 64 GLY B N 1
ATOM 1426 C CA . GLY B 1 66 ? 45.569 69.718 18.655 1.00 31.00 64 GLY B CA 1
ATOM 1427 C C . GLY B 1 66 ? 44.455 69.932 19.650 1.00 37.22 64 GLY B C 1
ATOM 1428 O O . GLY B 1 66 ? 44.719 70.116 20.835 1.00 36.89 64 GLY B O 1
ATOM 1429 N N . ASP B 1 67 ? 43.206 69.869 19.180 1.00 35.50 65 ASP B N 1
ATOM 1430 C CA . ASP B 1 67 ? 42.036 69.939 20.045 1.00 35.50 65 ASP B CA 1
ATOM 1431 C C . ASP B 1 67 ? 41.617 68.519 20.423 1.00 34.12 65 ASP B C 1
ATOM 1432 O O . ASP B 1 67 ? 40.651 68.368 21.161 1.00 34.06 65 ASP B O 1
ATOM 1437 N N . GLN B 1 68 ? 42.345 67.483 19.915 1.00 26.68 66 GLN B N 1
ATOM 1438 C CA . GLN B 1 68 ? 42.095 66.055 20.168 1.00 22.11 66 GLN B CA 1
ATOM 1439 C C . GLN B 1 68 ? 43.313 65.317 20.741 1.00 19.83 66 GLN B C 1
ATOM 1440 O O . GLN B 1 68 ? 44.438 65.801 20.684 1.00 19.92 66 GLN B O 1
ATOM 1446 N N . LYS B 1 69 ? 43.089 64.095 21.220 1.00 13.02 67 LYS B N 1
ATOM 1447 C CA . LYS B 1 69 ? 44.160 63.263 21.751 1.00 11.21 67 LYS B CA 1
ATOM 1448 C C . LYS B 1 69 ? 43.883 61.803 21.535 1.00 13.92 67 LYS B C 1
ATOM 1449 O O . LYS B 1 69 ? 42.755 61.413 21.246 1.00 12.05 67 LYS B O 1
ATOM 1455 N N . PHE B 1 70 ? 44.930 60.996 21.688 1.00 9.90 68 PHE B N 1
ATOM 1456 C CA . PHE B 1 70 ? 44.832 59.551 21.749 1.00 9.97 68 PHE B CA 1
ATOM 1457 C C . PHE B 1 70 ? 45.104 59.128 23.175 1.00 14.52 68 PHE B C 1
ATOM 1458 O O . PHE B 1 70 ? 46.161 59.459 23.708 1.00 15.03 68 PHE B O 1
ATOM 1466 N N . ASN B 1 71 ? 44.191 58.411 23.808 1.00 12.43 69 ASN B N 1
ATOM 1467 C CA . ASN B 1 71 ? 44.495 57.815 25.112 1.00 12.66 69 ASN B CA 1
ATOM 1468 C C . ASN B 1 71 ? 45.168 56.493 24.850 1.00 15.52 69 ASN B C 1
ATOM 1469 O O . ASN B 1 71 ? 44.721 55.769 23.978 1.00 15.53 69 ASN B O 1
ATOM 1474 N N . LEU B 1 72 ? 46.249 56.180 25.563 1.00 13.96 70 LEU B N 1
ATOM 1475 C CA . LEU B 1 72 ? 46.955 54.921 25.335 1.00 12.24 70 LEU B CA 1
ATOM 1476 C C . LEU B 1 72 ? 46.717 53.908 26.432 1.00 16.63 70 LEU B C 1
ATOM 1477 O O . LEU B 1 72 ? 46.697 54.249 27.609 1.00 17.58 70 LEU B O 1
ATOM 1482 N N . HIS B 1 73 ? 46.654 52.634 26.063 1.00 14.49 71 HIS B N 1
ATOM 1483 C CA . HIS B 1 73 ? 46.602 51.551 27.040 1.00 15.99 71 HIS B CA 1
ATOM 1484 C C . HIS B 1 73 ? 47.403 50.425 26.510 1.00 19.73 71 HIS B C 1
ATOM 1485 O O . HIS B 1 73 ? 47.269 50.118 25.325 1.00 16.54 71 HIS B O 1
ATOM 1492 N N . GLU B 1 74 ? 48.215 49.779 27.359 1.00 18.07 72 GLU B N 1
ATOM 1493 C CA . GLU B 1 74 ? 48.956 48.613 26.916 1.00 18.98 72 GLU B CA 1
ATOM 1494 C C . GLU B 1 74 ? 47.999 47.444 26.832 1.00 22.93 72 GLU B C 1
ATOM 1495 O O . GLU B 1 74 ? 46.956 47.446 27.490 1.00 20.29 72 GLU B O 1
ATOM 1501 N N . VAL B 1 75 ? 48.318 46.476 25.978 1.00 21.44 73 VAL B N 1
ATOM 1502 C CA . VAL B 1 75 ? 47.441 45.317 25.767 1.00 22.74 73 VAL B CA 1
ATOM 1503 C C . VAL B 1 75 ? 47.015 44.666 27.097 1.00 27.04 73 VAL B C 1
ATOM 1504 O O . VAL B 1 75 ? 47.856 44.422 27.949 1.00 27.34 73 VAL B O 1
ATOM 1508 N N . GLY B 1 76 ? 45.701 44.454 27.256 1.00 25.12 74 GLY B N 1
ATOM 1509 C CA . GLY B 1 76 ? 45.090 43.805 28.420 1.00 26.35 74 GLY B CA 1
ATOM 1510 C C . GLY B 1 76 ? 45.079 44.560 29.736 1.00 31.86 74 GLY B C 1
ATOM 1511 O O . GLY B 1 76 ? 44.643 44.002 30.748 1.00 32.43 74 GLY B O 1
ATOM 1512 N N . LYS B 1 77 ? 45.542 45.829 29.744 1.00 28.07 75 LYS B N 1
ATOM 1513 C CA . LYS B 1 77 ? 45.643 46.647 30.959 1.00 28.32 75 LYS B CA 1
ATOM 1514 C C . LYS B 1 77 ? 44.429 47.563 31.212 1.00 31.89 75 LYS B C 1
ATOM 1515 O O . LYS B 1 77 ? 44.203 47.944 32.367 1.00 32.56 75 LYS B O 1
ATOM 1521 N N . GLU B 1 78 ? 43.675 47.944 30.163 1.00 27.32 76 GLU B N 1
ATOM 1522 C CA . GLU B 1 78 ? 42.525 48.851 30.308 1.00 26.07 76 GLU B CA 1
ATOM 1523 C C . GLU B 1 78 ? 41.370 48.168 31.049 1.00 31.12 76 GLU B C 1
ATOM 1524 O O . GLU B 1 78 ? 41.105 46.990 30.820 1.00 30.56 76 GLU B O 1
ATOM 1530 N N . PHE B 1 79 ? 40.688 48.916 31.933 1.00 30.28 77 PHE B N 1
ATOM 1531 C CA . PHE B 1 79 ? 39.521 48.426 32.662 1.00 30.90 77 PHE B CA 1
ATOM 1532 C C . PHE B 1 79 ? 38.250 48.880 31.955 1.00 33.68 77 PHE B C 1
ATOM 1533 O O . PHE B 1 79 ? 38.300 49.823 31.167 1.00 32.30 77 PHE B O 1
ATOM 1541 N N . GLU B 1 80 ? 37.102 48.239 32.266 1.00 30.52 78 GLU B N 1
ATOM 1542 C CA . GLU B 1 80 ? 35.812 48.607 31.665 1.00 29.32 78 GLU B CA 1
ATOM 1543 C C . GLU B 1 80 ? 35.344 50.006 32.170 1.00 31.08 78 GLU B C 1
ATOM 1544 O O . GLU B 1 80 ? 35.666 50.384 33.298 1.00 30.99 78 GLU B O 1
ATOM 1550 N N . PRO B 1 81 ? 34.617 50.795 31.343 1.00 25.48 79 PRO B N 1
ATOM 1551 C CA . PRO B 1 81 ? 34.186 50.452 29.986 1.00 23.60 79 PRO B CA 1
ATOM 1552 C C . PRO B 1 81 ? 35.335 50.620 28.990 1.00 23.53 79 PRO B C 1
ATOM 1553 O O . PRO B 1 81 ? 36.104 51.581 29.044 1.00 21.05 79 PRO B O 1
ATOM 1557 N N . LYS B 1 82 ? 35.459 49.638 28.091 1.00 18.41 80 LYS B N 1
ATOM 1558 C CA . LYS B 1 82 ? 36.436 49.650 27.009 1.00 17.63 80 LYS B CA 1
ATOM 1559 C C . LYS B 1 82 ? 35.798 49.069 25.773 1.00 20.28 80 LYS B C 1
ATOM 1560 O O . LYS B 1 82 ? 34.680 48.552 25.840 1.00 20.19 80 LYS B O 1
ATOM 1566 N N . ALA B 1 83 ? 36.506 49.142 24.637 1.00 17.71 81 ALA B N 1
ATOM 1567 C CA . ALA B 1 83 ? 36.020 48.523 23.410 1.00 16.31 81 ALA B CA 1
ATOM 1568 C C . ALA B 1 83 ? 35.800 47.033 23.633 1.00 18.79 81 ALA B C 1
ATOM 1569 O O . ALA B 1 83 ? 36.467 46.431 24.482 1.00 18.46 81 ALA B O 1
ATOM 1571 N N . ALA B 1 84 ? 34.886 46.427 22.868 1.00 16.35 82 ALA B N 1
ATOM 1572 C CA . ALA B 1 84 ? 34.668 44.973 22.980 1.00 16.74 82 ALA B CA 1
ATOM 1573 C C . ALA B 1 84 ? 35.945 44.207 22.609 1.00 20.02 82 ALA B C 1
ATOM 1574 O O . ALA B 1 84 ? 36.218 43.149 23.184 1.00 21.08 82 ALA B O 1
ATOM 1576 N N . HIS B 1 85 ? 36.717 44.745 21.654 1.00 16.46 83 HIS B N 1
ATOM 1577 C CA . HIS B 1 85 ? 37.954 44.118 21.203 1.00 18.12 83 HIS B CA 1
ATOM 1578 C C . HIS B 1 85 ? 39.085 45.147 21.162 1.00 20.61 83 HIS B C 1
ATOM 1579 O O . HIS B 1 85 ? 39.396 45.655 20.089 1.00 19.13 83 HIS B O 1
ATOM 1586 N N . PRO B 1 86 ? 39.721 45.469 22.311 1.00 19.76 84 PRO B N 1
ATOM 1587 C CA . PRO B 1 86 ? 40.846 46.426 22.276 1.00 20.05 84 PRO B CA 1
ATOM 1588 C C . PRO B 1 86 ? 42.047 45.733 21.643 1.00 24.67 84 PRO B C 1
ATOM 1589 O O . PRO B 1 86 ? 42.618 44.817 22.213 1.00 27.11 84 PRO B O 1
ATOM 1593 N N . VAL B 1 87 ? 42.320 46.080 20.397 1.00 18.30 85 VAL B N 1
ATOM 1594 C CA . VAL B 1 87 ? 43.305 45.401 19.566 1.00 17.63 85 VAL B CA 1
ATOM 1595 C C . VAL B 1 87 ? 44.341 46.394 19.045 1.00 16.41 85 VAL B C 1
ATOM 1596 O O . VAL B 1 87 ? 43.972 47.372 18.383 1.00 16.85 85 VAL B O 1
ATOM 1600 N N . PRO B 1 88 ? 45.647 46.131 19.249 1.00 12.66 86 PRO B N 1
ATOM 1601 C CA . PRO B 1 88 ? 46.662 46.966 18.598 1.00 12.41 86 PRO B CA 1
ATOM 1602 C C . PRO B 1 88 ? 46.602 46.795 17.081 1.00 16.08 86 PRO B C 1
ATOM 1603 O O . PRO B 1 88 ? 46.385 45.675 16.596 1.00 16.49 86 PRO B O 1
ATOM 1607 N N . GLY B 1 89 ? 46.758 47.887 16.350 1.00 10.43 87 GLY B N 1
ATOM 1608 C CA . GLY B 1 89 ? 46.754 47.828 14.890 1.00 11.23 87 GLY B CA 1
ATOM 1609 C C . GLY B 1 89 ? 45.386 47.826 14.253 1.00 14.76 87 GLY B C 1
ATOM 1610 O O . GLY B 1 89 ? 45.288 47.594 13.041 1.00 14.51 87 GLY B O 1
ATOM 1611 N N . SER B 1 90 ? 44.335 48.133 15.041 1.00 11.49 88 SER B N 1
ATOM 1612 C CA . SER B 1 90 ? 42.962 48.165 14.533 1.00 11.14 88 SER B CA 1
ATOM 1613 C C . SER B 1 90 ? 42.545 49.557 14.042 1.00 16.08 88 SER B C 1
ATOM 1614 O O . SER B 1 90 ? 41.417 49.717 13.544 1.00 16.95 88 SER B O 1
ATOM 1617 N N . LEU B 1 91 ? 43.416 50.574 14.208 1.00 12.70 89 LEU B N 1
ATOM 1618 C CA . LEU B 1 91 ? 43.056 51.943 13.828 1.00 12.72 89 LEU B CA 1
ATOM 1619 C C . LEU B 1 91 ? 43.463 52.291 12.412 1.00 14.93 89 LEU B C 1
ATOM 1620 O O . LEU B 1 91 ? 44.548 51.939 11.968 1.00 12.92 89 LEU B O 1
ATOM 1625 N N . ASP B 1 92 ? 42.611 53.079 11.751 1.00 11.86 90 ASP B N 1
ATOM 1626 C CA . ASP B 1 92 ? 42.795 53.562 10.391 1.00 11.00 90 ASP B CA 1
ATOM 1627 C C . ASP B 1 92 ? 42.264 54.970 10.439 1.00 14.08 90 ASP B C 1
ATOM 1628 O O . ASP B 1 92 ? 41.052 55.178 10.463 1.00 14.62 90 ASP B O 1
ATOM 1633 N N . ILE B 1 93 ? 43.175 55.931 10.606 1.00 11.09 91 ILE B N 1
ATOM 1634 C CA . ILE B 1 93 ? 42.772 57.307 10.871 1.00 11.86 91 ILE B CA 1
ATOM 1635 C C . ILE B 1 93 ? 43.412 58.304 9.927 1.00 14.27 91 ILE B C 1
ATOM 1636 O O . ILE B 1 93 ? 44.490 58.051 9.387 1.00 14.32 91 ILE B O 1
ATOM 1641 N N . CYS B 1 94 ? 42.774 59.472 9.789 1.00 10.13 92 CYS B N 1
ATOM 1642 C CA . CYS B 1 94 ? 43.286 60.534 8.949 1.00 10.39 92 CYS B CA 1
ATOM 1643 C C . CYS B 1 94 ? 43.449 61.787 9.773 1.00 13.06 92 CYS B C 1
ATOM 1644 O O . CYS B 1 94 ? 42.486 62.254 10.380 1.00 11.83 92 CYS B O 1
ATOM 1647 N N . LEU B 1 95 ? 44.675 62.311 9.808 1.00 9.31 93 LEU B N 1
ATOM 1648 C CA . LEU B 1 95 ? 44.995 63.556 10.511 1.00 9.79 93 LEU B CA 1
ATOM 1649 C C . LEU B 1 95 ? 45.307 64.634 9.517 1.00 13.28 93 LEU B C 1
ATOM 1650 O O . LEU B 1 95 ? 46.101 64.402 8.591 1.00 13.25 93 LEU B O 1
ATOM 1655 N N . ILE B 1 96 ? 44.708 65.819 9.695 1.00 9.48 94 ILE B N 1
ATOM 1656 C CA . ILE B 1 96 ? 45.015 66.977 8.870 1.00 10.46 94 ILE B CA 1
ATOM 1657 C C . ILE B 1 96 ? 46.124 67.735 9.530 1.00 14.35 94 ILE B C 1
ATOM 1658 O O . ILE B 1 96 ? 46.050 67.995 10.737 1.00 13.09 94 ILE B O 1
ATOM 1663 N N . THR B 1 97 ? 47.091 68.193 8.736 1.00 13.47 95 THR B N 1
ATOM 1664 C CA . THR B 1 97 ? 48.142 69.092 9.213 1.00 13.54 95 THR B CA 1
ATOM 1665 C C . THR B 1 97 ? 48.230 70.301 8.287 1.00 17.42 95 THR B C 1
ATOM 1666 O O . THR B 1 97 ? 47.925 70.180 7.102 1.00 16.24 95 THR B O 1
ATOM 1670 N N . GLU B 1 98 ? 48.654 71.459 8.806 1.00 16.34 96 GLU B N 1
ATOM 1671 C CA . GLU B 1 98 ? 48.872 72.628 7.962 1.00 18.06 96 GLU B CA 1
ATOM 1672 C C . GLU B 1 98 ? 50.300 72.579 7.387 1.00 22.54 96 GLU B C 1
ATOM 1673 O O . GLU B 1 98 ? 50.629 73.366 6.491 1.00 23.99 96 GLU B O 1
ATOM 1676 N N . VAL B 1 99 ? 51.128 71.622 7.871 1.00 18.45 97 VAL B N 1
ATOM 1677 C CA . VAL B 1 99 ? 52.489 71.390 7.366 1.00 17.27 97 VAL B CA 1
ATOM 1678 C C . VAL B 1 99 ? 52.358 70.876 5.935 1.00 19.99 97 VAL B C 1
ATOM 1679 O O . VAL B 1 99 ? 51.669 69.861 5.731 1.00 18.07 97 VAL B O 1
ATOM 1683 N N . PRO B 1 100 ? 52.986 71.555 4.943 1.00 19.11 98 PRO B N 1
ATOM 1684 C CA . PRO B 1 100 ? 52.922 71.065 3.557 1.00 18.51 98 PRO B CA 1
ATOM 1685 C C . PRO B 1 100 ? 53.351 69.619 3.480 1.00 20.08 98 PRO B C 1
ATOM 1686 O O . PRO B 1 100 ? 54.331 69.220 4.105 1.00 18.53 98 PRO B O 1
ATOM 1690 N N . LEU B 1 101 ? 52.581 68.822 2.760 1.00 17.79 99 LEU B N 1
ATOM 1691 C CA . LEU B 1 101 ? 52.829 67.406 2.657 1.00 17.05 99 LEU B CA 1
ATOM 1692 C C . LEU B 1 101 ? 54.270 67.089 2.185 1.00 18.01 99 LEU B C 1
ATOM 1693 O O . LEU B 1 101 ? 54.874 66.161 2.722 1.00 18.29 99 LEU B O 1
ATOM 1698 N N . GLU B 1 102 ? 54.849 67.901 1.274 1.00 14.97 100 GLU B N 1
ATOM 1699 C CA . GLU B 1 102 ? 56.246 67.714 0.837 1.00 14.97 100 GLU B CA 1
ATOM 1700 C C . GLU B 1 102 ? 57.220 67.788 2.041 1.00 19.45 100 GLU B C 1
ATOM 1701 O O . GLU B 1 102 ? 58.157 66.986 2.101 1.00 17.91 100 GLU B O 1
ATOM 1707 N N . GLU B 1 103 ? 56.973 68.698 3.020 1.00 16.99 101 GLU B N 1
ATOM 1708 C CA . GLU B 1 103 ? 57.820 68.800 4.222 1.00 15.96 101 GLU B CA 1
ATOM 1709 C C . GLU B 1 103 ? 57.631 67.573 5.120 1.00 17.48 101 GLU B C 1
ATOM 1710 O O . GLU B 1 103 ? 58.598 67.089 5.709 1.00 18.60 101 GLU B O 1
ATOM 1716 N N . MET B 1 104 ? 56.382 67.059 5.212 1.00 13.45 102 MET B N 1
ATOM 1717 C CA A MET B 1 104 ? 56.075 65.852 5.980 0.50 11.47 102 MET B CA 1
ATOM 1718 C CA B MET B 1 104 ? 56.112 65.872 6.027 0.50 12.69 102 MET B CA 1
ATOM 1719 C C . MET B 1 104 ? 56.822 64.663 5.411 1.00 14.97 102 MET B C 1
ATOM 1720 O O . MET B 1 104 ? 57.378 63.853 6.153 1.00 15.34 102 MET B O 1
ATOM 1729 N N . ILE B 1 105 ? 56.817 64.546 4.066 1.00 13.10 103 ILE B N 1
ATOM 1730 C CA . ILE B 1 105 ? 57.497 63.444 3.384 1.00 13.16 103 ILE B CA 1
ATOM 1731 C C . ILE B 1 105 ? 59.000 63.485 3.720 1.00 16.62 103 ILE B C 1
ATOM 1732 O O . ILE B 1 105 ? 59.573 62.449 4.079 1.00 16.26 103 ILE B O 1
ATOM 1737 N N . GLN B 1 106 ? 59.627 64.667 3.637 1.00 14.31 104 GLN B N 1
ATOM 1738 C CA . GLN B 1 106 ? 61.061 64.807 3.935 1.00 15.16 104 GLN B CA 1
ATOM 1739 C C . GLN B 1 106 ? 61.351 64.432 5.386 1.00 19.18 104 GLN B C 1
ATOM 1740 O O . GLN B 1 106 ? 62.371 63.809 5.646 1.00 20.03 104 GLN B O 1
ATOM 1746 N N . HIS B 1 107 ? 60.444 64.790 6.328 1.00 16.06 105 HIS B N 1
ATOM 1747 C CA . HIS B 1 107 ? 60.601 64.434 7.743 1.00 15.75 105 HIS B CA 1
ATOM 1748 C C . HIS B 1 107 ? 60.552 62.908 7.923 1.00 18.52 105 HIS B C 1
ATOM 1749 O O . HIS B 1 107 ? 61.436 62.355 8.559 1.00 18.43 105 HIS B O 1
ATOM 1756 N N . LEU B 1 108 ? 59.540 62.227 7.352 1.00 15.54 106 LEU B N 1
ATOM 1757 C CA . LEU B 1 108 ? 59.437 60.764 7.478 1.00 15.41 106 LEU B CA 1
ATOM 1758 C C . LEU B 1 108 ? 60.652 60.070 6.846 1.00 19.34 106 LEU B C 1
ATOM 1759 O O . LEU B 1 108 ? 61.172 59.124 7.432 1.00 19.38 106 LEU B O 1
ATOM 1764 N N . LYS B 1 109 ? 61.138 60.565 5.678 1.00 16.94 107 LYS B N 1
ATOM 1765 C CA . LYS B 1 109 ? 62.331 59.986 5.036 1.00 17.58 107 LYS B CA 1
ATOM 1766 C C . LYS B 1 109 ? 63.559 60.109 5.955 1.00 22.49 107 LYS B C 1
ATOM 1767 O O . LYS B 1 109 ? 64.294 59.134 6.119 1.00 23.12 107 LYS B O 1
ATOM 1773 N N . ALA B 1 110 ? 63.725 61.285 6.596 1.00 19.61 108 ALA B N 1
ATOM 1774 C CA . ALA B 1 110 ? 64.816 61.573 7.533 1.00 20.56 108 ALA B CA 1
ATOM 1775 C C . ALA B 1 110 ? 64.756 60.668 8.767 1.00 25.08 108 ALA B C 1
ATOM 1776 O O . ALA B 1 110 ? 65.802 60.270 9.277 1.00 25.22 108 ALA B O 1
ATOM 1778 N N . CYS B 1 111 ? 63.539 60.316 9.224 1.00 20.25 109 CYS B N 1
ATOM 1779 C CA . CYS B 1 111 ? 63.300 59.473 10.387 1.00 19.09 109 CYS B CA 1
ATOM 1780 C C . CYS B 1 111 ? 63.234 57.991 10.027 1.00 21.77 109 CYS B C 1
ATOM 1781 O O . CYS B 1 111 ? 62.945 57.172 10.903 1.00 20.80 109 CYS B O 1
ATOM 1784 N N . ASP B 1 112 ? 63.463 57.652 8.746 1.00 18.90 110 ASP B N 1
ATOM 1785 C CA . ASP B 1 112 ? 63.442 56.282 8.231 1.00 19.29 110 ASP B CA 1
ATOM 1786 C C . ASP B 1 112 ? 62.079 55.588 8.458 1.00 20.16 110 ASP B C 1
ATOM 1787 O O . ASP B 1 112 ? 62.019 54.408 8.808 1.00 20.30 110 ASP B O 1
ATOM 1792 N N . VAL B 1 113 ? 60.989 56.334 8.261 1.00 14.74 111 VAL B N 1
ATOM 1793 C CA . VAL B 1 113 ? 59.636 55.769 8.339 1.00 13.57 111 VAL B CA 1
ATOM 1794 C C . VAL B 1 113 ? 59.185 55.547 6.898 1.00 17.06 111 VAL B C 1
ATOM 1795 O O . VAL B 1 113 ? 59.050 56.537 6.173 1.00 18.04 111 VAL B O 1
ATOM 1799 N N . PRO B 1 114 ? 58.977 54.293 6.446 1.00 13.38 112 PRO B N 1
ATOM 1800 C CA . PRO B 1 114 ? 58.526 54.093 5.056 1.00 13.59 112 PRO B CA 1
ATOM 1801 C C . PRO B 1 114 ? 57.152 54.699 4.800 1.00 17.58 112 PRO B C 1
ATOM 1802 O O . PRO B 1 114 ? 56.255 54.607 5.636 1.00 16.05 112 PRO B O 1
ATOM 1806 N N . ILE B 1 115 ? 57.017 55.370 3.656 1.00 14.35 113 ILE B N 1
ATOM 1807 C CA . ILE B 1 115 ? 55.745 55.913 3.223 1.00 14.14 113 ILE B CA 1
ATOM 1808 C C . ILE B 1 115 ? 55.115 54.820 2.380 1.00 16.15 113 ILE B C 1
ATOM 1809 O O . ILE B 1 115 ? 55.656 54.457 1.340 1.00 16.33 113 ILE B O 1
ATOM 1814 N N . GLU B 1 116 ? 53.990 54.280 2.846 1.00 13.63 114 GLU B N 1
ATOM 1815 C CA . GLU B 1 116 ? 53.286 53.194 2.175 1.00 14.01 114 GLU B CA 1
ATOM 1816 C C . GLU B 1 116 ? 52.653 53.647 0.856 1.00 17.35 114 GLU B C 1
ATOM 1817 O O . GLU B 1 116 ? 52.691 52.917 -0.131 1.00 18.57 114 GLU B O 1
ATOM 1823 N N . GLU B 1 117 ? 52.057 54.840 0.846 1.00 13.28 115 GLU B N 1
ATOM 1824 C CA . GLU B 1 117 ? 51.403 55.414 -0.324 1.00 14.20 115 GLU B CA 1
ATOM 1825 C C . GLU B 1 117 ? 51.435 56.927 -0.211 1.00 14.28 115 GLU B C 1
ATOM 1826 O O . GLU B 1 117 ? 51.394 57.456 0.907 1.00 13.51 115 GLU B O 1
ATOM 1832 N N . GLY B 1 118 ? 51.481 57.612 -1.345 1.00 11.40 116 GLY B N 1
ATOM 1833 C CA . GLY B 1 118 ? 51.409 59.065 -1.363 1.00 11.06 116 GLY B CA 1
ATOM 1834 C C . GLY B 1 118 ? 52.634 59.814 -1.828 1.00 16.46 116 GLY B C 1
ATOM 1835 O O . GLY B 1 118 ? 53.735 59.258 -1.884 1.00 17.53 116 GLY B O 1
ATOM 1836 N N . PRO B 1 119 ? 52.480 61.113 -2.127 1.00 13.80 117 PRO B N 1
ATOM 1837 C CA . PRO B 1 119 ? 51.250 61.914 -2.021 1.00 13.68 117 PRO B CA 1
ATOM 1838 C C . PRO B 1 119 ? 50.220 61.520 -3.066 1.00 15.49 117 PRO B C 1
ATOM 1839 O O . PRO B 1 119 ? 50.552 61.334 -4.241 1.00 15.47 117 PRO B O 1
ATOM 1843 N N . VAL B 1 120 ? 48.973 61.342 -2.616 1.00 11.59 118 VAL B N 1
ATOM 1844 C CA . VAL B 1 120 ? 47.869 60.945 -3.479 1.00 11.08 118 VAL B CA 1
ATOM 1845 C C . VAL B 1 120 ? 46.634 61.777 -3.178 1.00 12.74 118 VAL B C 1
ATOM 1846 O O . VAL B 1 120 ? 46.425 62.136 -2.015 1.00 11.60 118 VAL B O 1
ATOM 1850 N N . PRO B 1 121 ? 45.750 62.009 -4.180 1.00 11.25 119 PRO B N 1
ATOM 1851 C CA . PRO B 1 121 ? 44.520 62.753 -3.902 1.00 11.16 119 PRO B CA 1
ATOM 1852 C C . PRO B 1 121 ? 43.483 61.811 -3.313 1.00 14.92 119 PRO B C 1
ATOM 1853 O O . PRO B 1 121 ? 43.320 60.696 -3.800 1.00 12.97 119 PRO B O 1
ATOM 1857 N N . ARG B 1 122 ? 42.873 62.220 -2.207 1.00 12.81 120 ARG B N 1
ATOM 1858 C CA . ARG B 1 122 ? 41.894 61.406 -1.503 1.00 12.69 120 ARG B CA 1
ATOM 1859 C C . ARG B 1 122 ? 40.689 62.260 -1.085 1.00 15.30 120 ARG B C 1
ATOM 1860 O O . ARG B 1 122 ? 40.646 63.462 -1.392 1.00 14.00 120 ARG B O 1
ATOM 1868 N N . THR B 1 123 ? 39.687 61.635 -0.419 1.00 13.18 121 THR B N 1
ATOM 1869 C CA . THR B 1 123 ? 38.475 62.340 -0.010 1.00 13.34 121 THR B CA 1
ATOM 1870 C C . THR B 1 123 ? 38.506 62.614 1.483 1.00 16.23 121 THR B C 1
ATOM 1871 O O . THR B 1 123 ? 38.668 61.692 2.277 1.00 15.90 121 THR B O 1
ATOM 1875 N N . GLY B 1 124 ? 38.380 63.880 1.840 1.00 12.94 122 GLY B N 1
ATOM 1876 C CA . GLY B 1 124 ? 38.299 64.278 3.242 1.00 12.18 122 GLY B CA 1
ATOM 1877 C C . GLY B 1 124 ? 36.844 64.521 3.605 1.00 15.42 122 GLY B C 1
ATOM 1878 O O . GLY B 1 124 ? 35.986 64.543 2.724 1.00 15.52 122 GLY B O 1
ATOM 1879 N N . ALA B 1 125 ? 36.560 64.747 4.895 1.00 12.24 123 ALA B N 1
ATOM 1880 C CA . ALA B 1 125 ? 35.186 65.032 5.339 1.00 13.60 123 ALA B CA 1
ATOM 1881 C C . ALA B 1 125 ? 34.628 66.314 4.693 1.00 19.02 123 ALA B C 1
ATOM 1882 O O . ALA B 1 125 ? 33.429 66.376 4.402 1.00 19.46 123 ALA B O 1
ATOM 1884 N N . L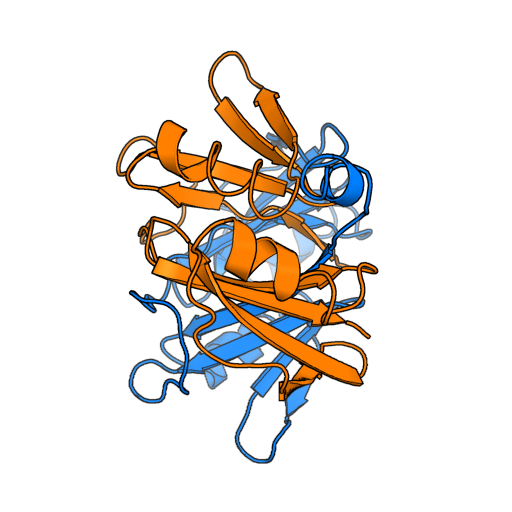YS B 1 126 ? 35.500 67.317 4.451 1.00 15.52 124 LYS B N 1
ATOM 1885 C CA . LYS B 1 126 ? 35.078 68.627 3.949 1.00 17.09 124 LYS B CA 1
ATOM 1886 C C . LYS B 1 126 ? 35.410 68.886 2.478 1.00 21.16 124 LYS B C 1
ATOM 1887 O O . LYS B 1 126 ? 35.172 69.987 1.981 1.00 23.05 124 LYS B O 1
ATOM 1893 N N . GLY B 1 127 ? 35.948 67.889 1.800 1.00 16.78 125 GLY B N 1
ATOM 1894 C CA . GLY B 1 127 ? 36.321 68.024 0.399 1.00 15.86 125 GLY B CA 1
ATOM 1895 C C . GLY B 1 127 ? 37.571 67.229 0.087 1.00 16.16 125 GLY B C 1
ATOM 1896 O O . GLY B 1 127 ? 38.041 66.442 0.901 1.00 14.49 125 GLY B O 1
ATOM 1897 N N . PRO B 1 128 ? 38.142 67.423 -1.103 1.00 13.74 126 PRO B N 1
ATOM 1898 C CA . PRO B 1 128 ? 39.357 66.681 -1.448 1.00 12.86 126 PRO B CA 1
ATOM 1899 C C . PRO B 1 128 ? 40.553 67.050 -0.589 1.00 14.41 126 PRO B C 1
ATOM 1900 O O . PRO B 1 128 ? 40.687 68.195 -0.128 1.00 13.86 126 PRO B O 1
ATOM 1904 N N . ILE B 1 129 ? 41.383 66.045 -0.346 1.00 10.33 127 ILE B N 1
ATOM 1905 C CA . ILE B 1 129 ? 42.629 66.180 0.399 1.00 9.41 127 ILE B CA 1
ATOM 1906 C C . ILE B 1 129 ? 43.790 65.540 -0.353 1.00 12.23 127 ILE B C 1
ATOM 1907 O O . ILE B 1 129 ? 43.584 64.795 -1.324 1.00 13.14 127 ILE B O 1
ATOM 1912 N N . MET B 1 130 ? 45.012 65.881 0.056 1.00 10.54 128 MET B N 1
ATOM 1913 C CA . MET B 1 130 ? 46.248 65.247 -0.440 1.00 11.90 128 MET B CA 1
ATOM 1914 C C . MET B 1 130 ? 46.767 64.457 0.711 1.00 11.80 128 MET B C 1
ATOM 1915 O O . MET B 1 130 ? 46.854 65.005 1.811 1.00 11.49 128 MET B O 1
ATOM 1920 N N . SER B 1 131 ? 47.079 63.174 0.505 1.00 8.86 129 SER B N 1
ATOM 1921 C CA . SER B 1 131 ? 47.449 62.310 1.630 1.00 8.16 129 SER B CA 1
ATOM 1922 C C . SER B 1 131 ? 48.719 61.508 1.433 1.00 11.39 129 SER B C 1
ATOM 1923 O O . SER B 1 131 ? 49.060 61.115 0.318 1.00 10.69 129 SER B O 1
ATOM 1926 N N . ILE B 1 132 ? 49.355 61.177 2.553 1.00 9.75 130 ILE B N 1
ATOM 1927 C CA . ILE B 1 132 ? 50.401 60.175 2.636 1.00 9.44 130 ILE B CA 1
ATOM 1928 C C . ILE B 1 132 ? 49.936 59.171 3.674 1.00 12.36 130 ILE B C 1
ATOM 1929 O O . ILE B 1 132 ? 49.177 59.517 4.591 1.00 11.91 130 ILE B O 1
ATOM 1934 N N . TYR B 1 133 ? 50.382 57.919 3.537 1.00 10.12 131 TYR B N 1
ATOM 1935 C CA . TYR B 1 133 ? 50.037 56.848 4.468 1.00 10.43 131 TYR B CA 1
ATOM 1936 C C . TYR B 1 133 ? 51.272 56.184 5.020 1.00 14.05 131 TYR B C 1
ATOM 1937 O O . TYR B 1 133 ? 52.227 55.947 4.290 1.00 13.24 131 TYR B O 1
ATOM 1946 N N . PHE B 1 134 ? 51.230 55.799 6.290 1.00 10.04 132 PHE B N 1
ATOM 1947 C CA . PHE B 1 134 ? 52.338 55.075 6.883 1.00 9.58 132 PHE B CA 1
ATOM 1948 C C . PHE B 1 134 ? 51.827 54.292 8.076 1.00 13.60 132 PHE B C 1
ATOM 1949 O O . PHE B 1 134 ? 50.696 54.497 8.519 1.00 12.64 132 PHE B O 1
ATOM 1957 N N . ARG B 1 135 ? 52.670 53.389 8.587 1.00 10.75 133 ARG B N 1
ATOM 1958 C CA . ARG B 1 135 ? 52.333 52.555 9.730 1.00 11.01 133 ARG B CA 1
ATOM 1959 C C . ARG B 1 135 ? 52.992 53.057 10.982 1.00 14.36 133 ARG B C 1
ATOM 1960 O O . ARG B 1 135 ? 54.159 53.478 10.970 1.00 14.89 133 ARG B O 1
ATOM 1968 N N . ASP B 1 136 ? 52.275 52.949 12.081 1.00 10.58 134 ASP B N 1
ATOM 1969 C CA . ASP B 1 136 ? 52.862 53.261 13.372 1.00 11.08 134 ASP B CA 1
ATOM 1970 C C . ASP B 1 136 ? 53.439 51.944 13.967 1.00 13.57 134 ASP B C 1
ATOM 1971 O O . ASP B 1 136 ? 53.361 50.897 13.299 1.00 13.12 134 ASP B O 1
ATOM 1976 N N . PRO B 1 137 ? 53.998 51.931 15.205 1.00 12.04 135 PRO B N 1
ATOM 1977 C CA . PRO B 1 137 ? 54.622 50.696 15.711 1.00 12.17 135 PRO B CA 1
ATOM 1978 C C . PRO B 1 137 ? 53.679 49.494 15.821 1.00 14.79 135 PRO B C 1
ATOM 1979 O O . PRO B 1 137 ? 54.131 48.345 15.738 1.00 16.28 135 PRO B O 1
ATOM 1983 N N . ASP B 1 138 ? 52.375 49.740 15.979 1.00 12.18 136 ASP B N 1
ATOM 1984 C CA . ASP B 1 138 ? 51.393 48.657 16.087 1.00 12.63 136 ASP B CA 1
ATOM 1985 C C . ASP B 1 138 ? 50.721 48.351 14.740 1.00 15.09 136 ASP B C 1
ATOM 1986 O O . ASP B 1 138 ? 49.850 47.493 14.676 1.00 14.26 136 ASP B O 1
ATOM 1991 N N . ARG B 1 139 ? 51.193 48.985 13.660 1.00 11.04 137 ARG B N 1
ATOM 1992 C CA . ARG B 1 139 ? 50.726 48.811 12.282 1.00 10.83 137 ARG B CA 1
ATOM 1993 C C . ARG B 1 139 ? 49.302 49.348 12.093 1.00 12.49 137 ARG B C 1
ATOM 1994 O O . ARG B 1 139 ? 48.595 48.962 11.148 1.00 11.87 137 ARG B O 1
ATOM 2002 N N . ASN B 1 140 ? 48.935 50.340 12.928 1.00 10.13 138 ASN B N 1
ATOM 2003 C CA . ASN B 1 140 ? 47.746 51.127 12.624 1.00 9.35 138 ASN B CA 1
ATOM 2004 C C . ASN B 1 140 ? 48.038 51.853 11.323 1.00 12.28 138 ASN B C 1
ATOM 2005 O O . ASN B 1 140 ? 49.207 52.171 11.054 1.00 11.13 138 ASN B O 1
ATOM 2010 N N . LEU B 1 141 ? 47.015 52.158 10.540 1.00 10.31 139 LEU B N 1
ATOM 2011 C CA . LEU B 1 141 ? 47.233 52.902 9.301 1.00 9.42 139 LEU B CA 1
ATOM 2012 C C . LEU B 1 141 ? 47.016 54.367 9.583 1.00 11.43 139 LEU B C 1
ATOM 2013 O O . LEU B 1 141 ? 45.912 54.753 9.979 1.00 11.70 139 LEU B O 1
ATOM 2018 N N . ILE B 1 142 ? 48.057 55.188 9.378 1.00 8.23 140 ILE B N 1
ATOM 2019 C CA . ILE B 1 142 ? 47.989 56.620 9.641 1.00 7.95 140 ILE B CA 1
ATOM 2020 C C . ILE B 1 142 ? 48.048 57.365 8.335 1.00 9.80 140 ILE B C 1
ATOM 2021 O O . ILE B 1 142 ? 48.994 57.204 7.559 1.00 10.25 140 ILE B O 1
ATOM 2026 N N . GLU B 1 143 ? 47.000 58.137 8.061 1.00 8.24 141 GLU B N 1
ATOM 2027 C CA . GLU B 1 143 ? 46.919 58.973 6.868 1.00 8.49 141 GLU B CA 1
ATOM 2028 C C . GLU B 1 143 ? 47.156 60.416 7.314 1.00 11.14 141 GLU B C 1
ATOM 2029 O O . GLU B 1 143 ? 46.448 60.878 8.205 1.00 11.66 141 GLU B O 1
ATOM 2035 N N . VAL B 1 144 ? 48.218 61.077 6.792 1.00 7.82 142 VAL B N 1
ATOM 2036 C CA . VAL B 1 144 ? 48.499 62.474 7.118 1.00 8.09 142 VAL B CA 1
ATOM 2037 C C . VAL B 1 144 ? 48.190 63.287 5.881 1.00 10.20 142 VAL B C 1
ATOM 2038 O O . VAL B 1 144 ? 48.638 62.950 4.781 1.00 10.30 142 VAL B O 1
ATOM 2042 N N . SER B 1 145 ? 47.377 64.353 6.050 1.00 8.94 143 SER B N 1
ATOM 2043 C CA . SER B 1 145 ? 46.837 65.033 4.890 1.00 8.30 143 SER B CA 1
ATOM 2044 C C . SER B 1 145 ? 46.824 66.545 4.953 1.00 11.42 143 SER B C 1
ATOM 2045 O O . SER B 1 145 ? 46.951 67.152 6.016 1.00 10.97 143 SER B O 1
ATOM 2048 N N . ASN B 1 146 ? 46.653 67.146 3.782 1.00 9.15 144 ASN B N 1
ATOM 2049 C CA . ASN B 1 146 ? 46.424 68.581 3.651 1.00 9.60 144 ASN B CA 1
ATOM 2050 C C . ASN B 1 146 ? 45.118 68.866 2.961 1.00 13.78 144 ASN B C 1
ATOM 2051 O O . ASN B 1 146 ? 44.790 68.173 1.997 1.00 11.49 144 ASN B O 1
ATOM 2056 N N . TYR B 1 147 ? 44.418 69.925 3.397 1.00 10.35 145 TYR B N 1
ATOM 2057 C CA . TYR B 1 147 ? 43.315 70.532 2.659 1.00 13.16 145 TYR B CA 1
ATOM 2058 C C . TYR B 1 147 ? 43.915 71.606 1.762 1.00 15.99 145 TYR B C 1
ATOM 2059 O O . TYR B 1 147 ? 43.165 72.233 0.983 1.00 19.00 145 TYR B O 1
#

Organism: Homo sapiens (NCBI:txid9606)

Solvent-accessible surface area: 11753 Å² total; per-residue (Å²): 116,44,73,64,74,6,64,172,68,77,5,93,2,2,8,0,20,0,14,0,159,26,31,145,68,0,13,86,29,0,46,132,11,21,64,5,100,64,85,80,35,149,164,121,30,75,1,0,18,14,52,91,14,7,0,9,1,5,30,68,69,128,49,80,129,31,54,4,42,92,33,41,37,0,12,9,8,1,0,0,2,9,126,63,69,6,109,104,15,16,104,69,0,135,80,50,131,17,111,47,78,58,30,87,33,107,70,47,3,20,123,23,115,5,99,0,0,13,0,33,6,64,18,133,1,0,0,7,0,0,16,117,95,21,90,1,3,8,0,18,1,10,0,145,26,40,143,78,0,11,115,29,0,37,95,4,2,9,6,99,66,85,78,33,144,104,112,62,59,1,0,19,13,28,87,11,6,0,8,2,22,53,71,82,138,25,177,114,20,49,2,35,93,40,38,32,0,13,8,10,1,0,0,5,2,97,10,68,6,108,105,0,12,100,9,0,137,89,21,131,18,112,45,81,57,28,86,33,107,80,55,4,26,104,24,114,5,95,0,0,16,0,40,4,61,15,137,1,1,0,10,0,0,13,112

Sequence (255 aa):
ENLLYFQSMMLIRRLDHIVMTVKSIKDTTMFYSSKILGMEVMTFKEDRRKALCFGDQKFNLHEVGKEFEPKAAHPVPGSLDIICLITEVPLEEEMMIQHLKACDVPIEEGPVPRTGAKGPPIMSIYFRDPDRNLIEVSNYIRRLDHIIVMTVKKSIKDTTMMFYSSKILGMEVMTFKEDRKALCFGDQKFNLHEVGKEFEPKAAHPVPGSLDICLITEVPLEEMMIQHLKACDVPIEEGPVPRTGAKGPIMSIYFRDPDRNLIEVSNY

B-factor: mean 23.21, std 12.53, range [7.82, 98.77]

InterPro domains:
  IPR004360 Glyoxalase/fosfomycin resistance/dioxygenase domain [PF00903] (37-154)
  IPR029068 Glyoxalase/Bleomycin resistance protein/Dihydroxybiphenyl dioxygenase [G3DSA:3.10.180.10] (39-157)
  IPR029068 Glyoxalase/Bleomycin resistance protein/Dihydroxybiphenyl dioxygenase [SSF54593] (32-157)
  IPR037523 Vicinal oxygen chelate (VOC), core domain [PS51819] (37-157)
  IPR050383 Glyoxalase I/Fosf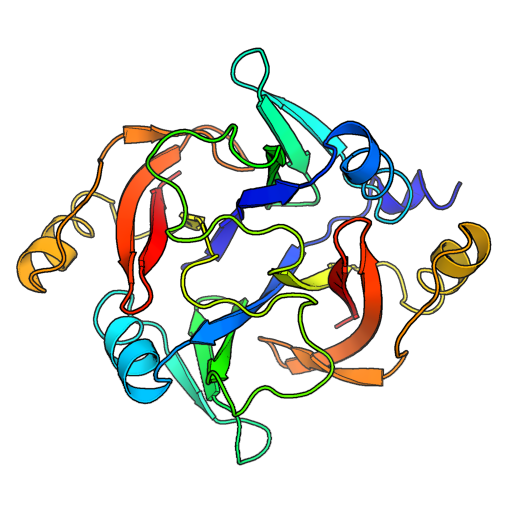omycin Resistance Protein Families [PTHR21366] (34-155)

Radius of gyration: 17.4 Å; Cα contacts (8 Å, |Δi|>4): 620; chains: 2; bounding box: 51×33×44 Å

CATH classification: 3.10.180.10